Protein AF-0000000084597758 (afdb_homodimer)

pLDDT: mean 91.68, std 8.76, range [56.72, 98.69]

Radius of gyration: 19.69 Å; Cα contacts (8 Å, |Δi|>4): 615; chains: 2; bounding box: 58×59×36 Å

Solvent-accessible surface area (backbone atoms only — not comparable to full-atom values): 15323 Å² total; per-residue (Å²): 133,82,79,80,42,29,36,24,37,41,72,60,51,60,67,60,34,53,76,68,68,50,81,58,61,96,40,31,37,71,28,31,51,44,74,45,91,83,44,28,33,40,29,50,51,72,66,49,72,60,99,84,46,63,39,53,72,43,68,42,55,26,43,57,90,52,53,21,46,50,42,80,44,52,26,64,85,66,46,75,41,34,43,42,25,26,30,29,44,71,99,48,77,67,66,23,35,29,39,78,52,69,32,21,38,23,35,41,41,96,91,40,80,40,59,43,74,76,55,84,55,48,37,37,76,77,46,28,63,81,87,36,51,75,69,70,63,121,135,82,81,81,42,28,34,25,36,41,71,61,52,59,67,60,34,53,76,69,68,51,81,61,62,97,39,30,36,72,27,32,50,42,72,46,90,84,45,28,31,40,30,50,52,72,66,48,72,61,99,86,48,63,39,53,72,44,71,41,56,26,42,57,89,51,53,21,46,50,42,80,46,52,27,63,86,63,47,76,40,33,41,42,25,26,31,30,45,73,94,54,73,69,68,24,36,30,39,79,54,68,33,20,37,24,35,40,39,97,89,40,79,41,61,42,75,75,56,82,58,45,38,36,75,78,46,27,62,80,88,36,51,76,68,70,66,122

Secondary structure (DSSP, 8-state):
-----EEEEBSS-HHHHHHTT---BTTEEEEEEEEETTEEEEE--EEEE-SS-EEES-EEEB-GGG-EEEEEEE-TTSPEEETTEEEEETTS---EEEEEETTEEEEEETTEEEEGGG--S-EEEEEETTT-GGGS--/-----EEE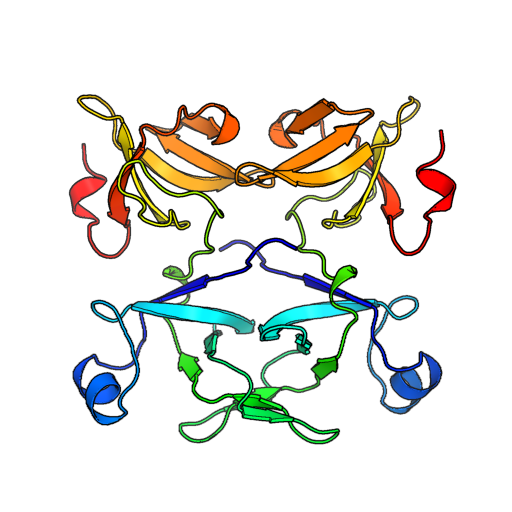EBSS-HHHHHHTT---BTTEEEEEEEEETTEEEEE--EEEE-SS-EEES-EEEB-GGG-EEEEEEE-TTSPEEETTEEEEETTSS--EEEEEETTEEEEEETTEEEEGGG--S-EEEEEETTT-GGGT--

InterPro domains:
  IPR019096 YopX protein [PF09643] (63-136)
  IPR023385 YopX-like, C-terminal [G3DSA:2.30.30.290] (72-138)

Nearest PDB structures (foldseek):
  2p84-assembly1_A-2  TM=6.516E-01  e=1.767E-06  Phietavirus pv37
  2ox7-assembly1_A  TM=6.111E-01  e=2.549E-05  Enterococcus faecalis V583
  2qyz-assembly1_A-2  TM=5.381E-01  e=1.144E-04  Clostridium tetani E88
  2p84-assembly1_A-2  TM=6.538E-01  e=2.370E-06  Phietavirus pv37
  2ox7-assembly1_A  TM=6.079E-01  e=2.565E-05  Enterococcus faecalis V583

Sequence (276 aa):
MREIKFRGKATMSDKEMEELNLVHSNGWVYGNLIKDGQLAFIVGPVADWDSDYLAHEWWLIVENETVGQATGLKDKNGTEIYEGDIVMYYKNNPRSVVVYNAGGFCLYTNGVYDPFYELDGRLKVVGNIHQHPELLNNMREIKFRGKATMSDKEMEELNLVHSNGWVYGNLIKDGQLAFIVGPVADWDSDYLAHEWWLIVENETVGQATGLKDKNGTEIYEGDIVMYYKNNPRSVVVYNAGGFCLYTNGVYDPFYELDGRLKVVGNIHQHPELLNN

Structure (mmCIF, N/CA/C/O backbone):
data_AF-0000000084597758-model_v1
#
loop_
_entity.id
_entity.type
_entity.pdbx_description
1 polymer 'Pathogenicity factor chaperone YopX'
#
loop_
_atom_site.group_PDB
_atom_site.id
_atom_site.type_symbol
_atom_site.label_atom_id
_atom_site.label_alt_id
_atom_site.label_comp_id
_atom_site.label_asym_id
_atom_site.label_entity_id
_atom_site.label_seq_id
_atom_site.pdbx_PDB_ins_code
_atom_site.Cartn_x
_atom_site.Cartn_y
_atom_site.Cartn_z
_atom_site.occupancy
_atom_site.B_iso_or_equiv
_atom_site.auth_seq_id
_atom_site.auth_comp_id
_atom_site.auth_asym_id
_atom_site.auth_atom_id
_atom_site.pdbx_PDB_model_num
ATOM 1 N N . MET A 1 1 ? -8.344 3.398 -10.93 1 71.88 1 MET A N 1
ATOM 2 C CA . MET A 1 1 ? -7.641 2.82 -9.789 1 71.88 1 MET A CA 1
ATOM 3 C C . MET A 1 1 ? -6.422 3.66 -9.422 1 71.88 1 MET A C 1
ATOM 5 O O . MET A 1 1 ? -5.785 4.25 -10.297 1 71.88 1 MET A O 1
ATOM 9 N N . ARG A 1 2 ? -6.207 3.809 -8.125 1 80.69 2 ARG A N 1
ATOM 10 C CA . ARG A 1 2 ? -5.098 4.648 -7.68 1 80.69 2 ARG A CA 1
ATOM 11 C C . ARG A 1 2 ? -3.762 3.939 -7.879 1 80.69 2 ARG A C 1
ATOM 13 O O . ARG A 1 2 ? -3.703 2.707 -7.891 1 80.69 2 ARG A O 1
ATOM 20 N N . GLU A 1 3 ? -2.781 4.719 -8.094 1 88.81 3 GLU A N 1
ATOM 21 C CA . GLU A 1 3 ? -1.434 4.168 -8.203 1 88.81 3 GLU A CA 1
ATOM 22 C C . GLU A 1 3 ? -0.884 3.781 -6.828 1 88.81 3 GLU A C 1
ATOM 24 O O . GLU A 1 3 ? -0.963 4.562 -5.879 1 88.81 3 GLU A O 1
ATOM 29 N N . ILE A 1 4 ? -0.446 2.566 -6.668 1 96.06 4 ILE A N 1
ATOM 30 C CA . ILE A 1 4 ? 0.178 2.059 -5.453 1 96.06 4 ILE A CA 1
ATOM 31 C C . ILE A 1 4 ? 1.676 1.867 -5.68 1 96.06 4 ILE A C 1
ATOM 33 O O . ILE A 1 4 ? 2.086 1.019 -6.477 1 96.06 4 ILE A O 1
ATOM 37 N N . LYS A 1 5 ? 2.449 2.678 -5.039 1 97.25 5 LYS A N 1
ATOM 38 C CA . LYS A 1 5 ? 3.893 2.725 -5.262 1 97.25 5 LYS A CA 1
ATOM 39 C C . LYS A 1 5 ? 4.648 2.857 -3.943 1 97.25 5 LYS A C 1
ATOM 41 O O . LYS A 1 5 ? 4.191 3.543 -3.025 1 97.25 5 LYS A O 1
ATOM 46 N N . PHE A 1 6 ? 5.797 2.191 -3.865 1 98.56 6 PHE A N 1
ATOM 47 C CA . PHE A 1 6 ? 6.637 2.227 -2.672 1 98.56 6 PHE A CA 1
ATOM 48 C C . PHE A 1 6 ? 8.062 2.615 -3.025 1 98.56 6 PHE A C 1
ATOM 50 O O . PHE A 1 6 ? 8.469 2.529 -4.188 1 98.56 6 PHE A O 1
ATOM 57 N N . ARG A 1 7 ? 8.727 3.002 -2.023 1 98.56 7 ARG A N 1
ATOM 58 C CA . ARG A 1 7 ? 10.164 3.219 -2.162 1 98.56 7 ARG A CA 1
ATOM 59 C C . ARG A 1 7 ? 10.922 2.609 -0.989 1 98.56 7 ARG A C 1
ATOM 61 O O . ARG A 1 7 ? 10.336 2.334 0.061 1 98.56 7 ARG A O 1
ATOM 68 N N . GLY A 1 8 ? 12.188 2.371 -1.156 1 98.38 8 GLY A N 1
ATOM 69 C CA . GLY A 1 8 ? 13.102 1.927 -0.118 1 98.38 8 GLY A CA 1
ATOM 70 C C . GLY A 1 8 ? 14.562 2.113 -0.491 1 98.38 8 GLY A C 1
ATOM 71 O O . GLY A 1 8 ? 14.898 2.227 -1.672 1 98.38 8 GLY A O 1
ATOM 72 N N . LYS A 1 9 ? 15.359 2.236 0.472 1 98.38 9 LYS A N 1
ATOM 73 C CA . LYS A 1 9 ? 16.797 2.32 0.243 1 98.38 9 LYS A CA 1
ATOM 74 C C . LYS A 1 9 ? 17.391 0.936 0.012 1 98.38 9 LYS A C 1
ATOM 76 O O . LYS A 1 9 ? 17.312 0.064 0.88 1 98.38 9 LYS A O 1
ATOM 81 N N . ALA A 1 10 ? 18.031 0.803 -1.063 1 98.12 10 ALA A N 1
ATOM 82 C CA . ALA A 1 10 ? 18.625 -0.485 -1.417 1 98.12 10 ALA A CA 1
ATOM 83 C C . ALA A 1 10 ? 19.781 -0.835 -0.479 1 98.12 10 ALA A C 1
ATOM 85 O O . ALA A 1 10 ? 20.547 0.038 -0.087 1 98.12 10 ALA A O 1
ATOM 86 N N . THR A 1 11 ? 19.906 -2.096 -0.173 1 96.88 11 THR A N 1
ATOM 87 C CA . THR A 1 11 ? 21.031 -2.549 0.631 1 96.88 11 THR A CA 1
ATOM 88 C C . THR A 1 11 ? 22.297 -2.689 -0.228 1 96.88 11 THR A C 1
ATOM 90 O O . THR A 1 11 ? 23.406 -2.615 0.282 1 96.88 11 THR A O 1
ATOM 93 N N . MET A 1 12 ? 22.047 -2.84 -1.483 1 94.81 12 MET A N 1
ATOM 94 C CA . MET A 1 12 ? 23.125 -2.904 -2.467 1 94.81 12 MET A CA 1
ATOM 95 C C . MET A 1 12 ? 23.719 -1.521 -2.717 1 94.81 12 MET A C 1
ATOM 97 O O . MET A 1 12 ? 23 -0.517 -2.664 1 94.81 12 MET A O 1
ATOM 101 N N . SER A 1 13 ? 25.031 -1.537 -3.02 1 95.56 13 SER A N 1
ATOM 102 C CA . SER A 1 13 ? 25.688 -0.255 -3.227 1 95.56 13 SER A CA 1
ATOM 103 C C . SER A 1 13 ? 25.25 0.392 -4.535 1 95.56 13 SER A C 1
ATOM 105 O O . SER A 1 13 ? 24.812 -0.298 -5.461 1 95.56 13 SER A O 1
ATOM 107 N N . ASP A 1 14 ? 25.422 1.702 -4.535 1 95.19 14 ASP A N 1
ATOM 108 C CA . ASP A 1 14 ? 25.094 2.436 -5.754 1 95.19 14 ASP A CA 1
ATOM 109 C C . ASP A 1 14 ? 25.906 1.918 -6.938 1 95.19 14 ASP A C 1
ATOM 111 O O . ASP A 1 14 ? 25.391 1.769 -8.047 1 95.19 14 ASP A O 1
ATOM 115 N N . LYS A 1 15 ? 27.172 1.67 -6.688 1 95.44 15 LYS A N 1
ATOM 116 C CA . LYS A 1 15 ? 28.062 1.194 -7.738 1 95.44 15 LYS A CA 1
ATOM 117 C C . LYS A 1 15 ? 27.578 -0.12 -8.328 1 95.44 15 LYS A C 1
ATOM 119 O O . LYS A 1 15 ? 27.547 -0.287 -9.555 1 95.44 15 LYS A O 1
ATOM 124 N N . GLU A 1 16 ? 27.219 -1.072 -7.5 1 94.44 16 GLU A N 1
ATOM 125 C CA . GLU A 1 16 ? 26.703 -2.359 -7.953 1 94.44 16 GLU A CA 1
ATOM 126 C C . GLU A 1 16 ? 25.422 -2.188 -8.758 1 94.44 16 GLU A C 1
ATOM 128 O O . GLU A 1 16 ? 25.219 -2.852 -9.781 1 94.44 16 GLU A O 1
ATOM 133 N N . MET A 1 17 ? 24.547 -1.285 -8.266 1 94.62 17 MET A N 1
ATOM 134 C CA . MET A 1 17 ? 23.297 -1.038 -8.953 1 94.62 17 MET A CA 1
ATOM 135 C C . MET A 1 17 ? 23.547 -0.442 -10.336 1 94.62 17 MET A C 1
ATOM 137 O O . MET A 1 17 ? 22.844 -0.781 -11.297 1 94.62 17 MET A O 1
ATOM 141 N N . GLU A 1 18 ? 24.5 0.457 -10.398 1 94.5 18 GLU A N 1
ATOM 142 C CA . GLU A 1 18 ? 24.844 1.053 -11.688 1 94.5 18 GLU A CA 1
ATOM 143 C C . GLU A 1 18 ? 25.406 0.004 -12.648 1 94.5 18 GLU A C 1
ATOM 145 O O . GLU A 1 18 ? 25.094 0.02 -13.836 1 94.5 18 GLU A O 1
ATOM 150 N N . GLU A 1 19 ? 26.203 -0.912 -12.172 1 94 19 GLU A N 1
ATOM 151 C CA . GLU A 1 19 ? 26.781 -1.983 -12.992 1 94 19 GLU A CA 1
ATOM 152 C C . GLU A 1 19 ? 25.688 -2.891 -13.547 1 94 19 GLU A C 1
ATOM 154 O O . GLU A 1 19 ? 25.812 -3.432 -14.641 1 94 19 GLU A O 1
ATOM 159 N N . LEU A 1 20 ? 24.625 -2.99 -12.789 1 91.5 20 LEU A N 1
ATOM 160 C CA . LEU A 1 20 ? 23.5 -3.834 -13.203 1 91.5 20 LEU A CA 1
ATOM 161 C C . LEU A 1 20 ? 22.469 -3.027 -13.977 1 91.5 20 LEU A C 1
ATOM 163 O O . LEU A 1 20 ? 21.422 -3.553 -14.352 1 91.5 20 LEU A O 1
ATOM 167 N N . ASN A 1 21 ? 22.719 -1.747 -14.133 1 94.12 21 ASN A N 1
ATOM 168 C CA . ASN A 1 21 ? 21.859 -0.829 -14.875 1 94.12 21 ASN A CA 1
ATOM 169 C C . ASN A 1 21 ? 20.5 -0.673 -14.211 1 94.12 21 ASN A C 1
ATOM 171 O O . ASN A 1 21 ? 19.469 -0.601 -14.898 1 94.12 21 ASN A O 1
ATOM 175 N N . LEU A 1 22 ? 20.5 -0.724 -12.922 1 93.88 22 LEU A N 1
ATOM 176 C CA . LEU A 1 22 ? 19.266 -0.508 -12.164 1 93.88 22 LEU A CA 1
ATOM 177 C C . LEU A 1 22 ? 19.047 0.977 -11.891 1 93.88 22 LEU A C 1
ATOM 179 O O . LEU A 1 22 ? 19.969 1.683 -11.492 1 93.88 22 LEU A O 1
ATOM 183 N N . VAL A 1 23 ? 17.844 1.419 -12.164 1 95.31 23 VAL A N 1
ATOM 184 C CA . VAL A 1 23 ? 17.5 2.822 -11.953 1 95.31 23 VAL A CA 1
ATOM 185 C C . VAL A 1 23 ? 17.312 3.094 -10.461 1 95.31 23 VAL A C 1
ATOM 187 O O . VAL A 1 23 ? 16.562 2.393 -9.781 1 95.31 23 VAL A O 1
ATOM 190 N N . HIS A 1 24 ? 17.969 4.094 -9.945 1 96.75 24 HIS A N 1
ATOM 191 C CA . HIS A 1 24 ? 17.859 4.496 -8.547 1 96.75 24 HIS A CA 1
ATOM 192 C C . HIS A 1 24 ? 18.109 5.988 -8.383 1 96.75 24 HIS A C 1
ATOM 194 O O . HIS A 1 24 ? 18.656 6.633 -9.281 1 96.75 24 HIS A O 1
ATOM 200 N N . SER A 1 25 ? 17.625 6.598 -7.344 1 94.75 25 SER A N 1
ATOM 201 C CA . SER A 1 25 ? 17.938 7.965 -6.934 1 94.75 25 SER A CA 1
ATOM 202 C C . SER A 1 25 ? 18.688 7.984 -5.609 1 94.75 25 SER A C 1
ATOM 204 O O . SER A 1 25 ? 18.078 7.898 -4.543 1 94.75 25 SER A O 1
ATOM 206 N N . ASN A 1 26 ? 20.016 8.133 -5.719 1 93.38 26 ASN A N 1
ATOM 207 C CA . ASN A 1 26 ? 20.859 8.117 -4.531 1 93.38 26 ASN A CA 1
ATOM 208 C C . ASN A 1 26 ? 20.578 6.902 -3.656 1 93.38 26 ASN A C 1
ATOM 210 O O . ASN A 1 26 ? 20.375 7.031 -2.447 1 93.38 26 ASN A O 1
ATOM 214 N N . GLY A 1 27 ? 20.406 5.711 -4.277 1 96.75 27 GLY A N 1
ATOM 215 C CA . GLY A 1 27 ? 20.25 4.441 -3.582 1 96.75 27 GLY A CA 1
ATOM 216 C C . GLY A 1 27 ? 18.812 4.07 -3.318 1 96.75 27 GLY A C 1
ATOM 217 O O . GLY A 1 27 ? 18.516 2.973 -2.832 1 96.75 27 GLY A O 1
ATOM 218 N N . TRP A 1 28 ? 17.922 4.98 -3.645 1 97.94 28 TRP A N 1
ATOM 219 C CA . TRP A 1 28 ? 16.516 4.715 -3.436 1 97.94 28 TRP A CA 1
ATOM 220 C C . TRP A 1 28 ? 15.875 4.109 -4.684 1 97.94 28 TRP A C 1
ATOM 222 O O . TRP A 1 28 ? 16.141 4.555 -5.805 1 97.94 28 TRP A O 1
ATOM 232 N N . VAL A 1 29 ? 15.133 3.115 -4.473 1 98.25 29 VAL A N 1
ATOM 233 C CA . VAL A 1 29 ? 14.445 2.449 -5.57 1 98.25 29 VAL A CA 1
ATOM 234 C C . VAL A 1 29 ? 12.938 2.508 -5.348 1 98.25 29 VAL A C 1
ATOM 236 O O . VAL A 1 29 ? 12.477 2.662 -4.211 1 98.25 29 VAL A O 1
ATOM 239 N N . TYR A 1 30 ? 12.172 2.432 -6.477 1 98.19 30 TYR A N 1
ATOM 240 C CA . TYR A 1 30 ? 10.727 2.631 -6.473 1 98.19 30 TYR A CA 1
ATOM 241 C C . TYR A 1 30 ? 10.023 1.517 -7.234 1 98.19 30 TYR A C 1
ATOM 243 O O . TYR A 1 30 ? 10.492 1.079 -8.289 1 98.19 30 TYR A O 1
ATOM 251 N N . GLY A 1 31 ? 8.914 1 -6.68 1 98.19 31 GLY A N 1
ATOM 252 C CA . GLY A 1 31 ? 8.148 -0.056 -7.328 1 98.19 31 GLY A CA 1
ATOM 253 C C . GLY A 1 31 ? 7.148 -0.722 -6.402 1 98.19 31 GLY A C 1
ATOM 254 O O . GLY A 1 31 ? 6.547 -0.062 -5.551 1 98.19 31 GLY A O 1
ATOM 255 N N . ASN A 1 32 ? 6.855 -2.006 -6.68 1 98.69 32 ASN A N 1
ATOM 256 C CA . ASN A 1 32 ? 6.012 -2.811 -5.809 1 98.69 32 ASN A CA 1
ATOM 257 C C . ASN A 1 32 ? 6.77 -3.287 -4.574 1 98.69 32 ASN A C 1
ATOM 259 O O . ASN A 1 32 ? 7.984 -3.502 -4.629 1 98.69 32 ASN A O 1
ATOM 263 N N . LEU A 1 33 ? 6.051 -3.439 -3.52 1 98.62 33 LEU A N 1
ATOM 264 C CA . LEU A 1 33 ? 6.664 -3.869 -2.268 1 98.62 33 LEU A CA 1
ATOM 265 C C . LEU A 1 33 ? 6.324 -5.324 -1.964 1 98.62 33 LEU A C 1
ATOM 267 O O . LEU A 1 33 ? 5.164 -5.73 -2.076 1 98.62 33 LEU A O 1
ATOM 271 N N . ILE A 1 34 ? 7.328 -6.047 -1.646 1 98.5 34 ILE A N 1
ATOM 272 C CA . ILE A 1 34 ? 7.168 -7.367 -1.041 1 98.5 34 ILE A CA 1
ATOM 273 C C . ILE A 1 34 ? 7.77 -7.367 0.362 1 98.5 34 ILE A C 1
ATOM 275 O O . ILE A 1 34 ? 8.977 -7.172 0.526 1 98.5 34 ILE A O 1
ATOM 279 N N . LYS A 1 35 ? 6.922 -7.59 1.306 1 97.44 35 LYS A N 1
ATOM 280 C CA . LYS A 1 35 ? 7.379 -7.703 2.688 1 97.44 35 LYS A CA 1
ATOM 281 C C . LYS A 1 35 ? 7.172 -9.117 3.221 1 97.44 35 LYS A C 1
ATOM 283 O O . LYS A 1 35 ? 6.113 -9.719 3.014 1 97.44 35 LYS A O 1
ATOM 288 N N . ASP A 1 36 ? 8.141 -9.602 3.914 1 95.06 36 ASP A N 1
ATOM 289 C CA . ASP A 1 36 ? 8.109 -10.906 4.566 1 95.06 36 ASP A CA 1
ATOM 290 C C . ASP A 1 36 ? 8.945 -10.914 5.84 1 95.06 36 ASP A C 1
ATOM 292 O O . ASP A 1 36 ? 10.148 -11.18 5.793 1 95.06 36 ASP A O 1
ATOM 296 N N . GLY A 1 37 ? 8.219 -10.789 6.961 1 90.88 37 GLY A N 1
ATOM 297 C CA . GLY A 1 37 ? 8.961 -10.625 8.195 1 90.88 37 GLY A CA 1
ATOM 298 C C . GLY A 1 37 ? 9.875 -9.414 8.188 1 90.88 37 GLY A C 1
ATOM 299 O O . GLY A 1 37 ? 9.414 -8.281 7.988 1 90.88 37 GLY A O 1
ATOM 300 N N . GLN A 1 38 ? 11.188 -9.703 8.32 1 91.25 38 GLN A N 1
ATOM 301 C CA . GLN A 1 38 ? 12.148 -8.609 8.375 1 91.25 38 GLN A CA 1
ATOM 302 C C . GLN A 1 38 ? 12.688 -8.281 6.988 1 91.25 38 GLN A C 1
ATOM 304 O O . GLN A 1 38 ? 13.438 -7.312 6.82 1 91.25 38 GLN A O 1
ATOM 309 N N . LEU A 1 39 ? 12.281 -9.055 6.039 1 94.75 39 LEU A N 1
ATOM 310 C CA . LEU A 1 39 ? 12.742 -8.836 4.672 1 94.75 39 LEU A CA 1
ATOM 311 C C . LEU A 1 39 ? 11.797 -7.914 3.918 1 94.75 39 LEU A C 1
ATOM 313 O O . LEU A 1 39 ? 10.57 -8.016 4.066 1 94.75 39 LEU A O 1
ATOM 317 N N . ALA A 1 40 ? 12.383 -7.02 3.221 1 97.69 40 ALA A N 1
ATOM 318 C CA . ALA A 1 40 ? 11.625 -6.141 2.328 1 97.69 40 ALA A CA 1
ATOM 319 C C . ALA A 1 40 ? 12.297 -6.043 0.962 1 97.69 40 ALA A C 1
ATOM 321 O O . ALA A 1 40 ? 13.523 -5.898 0.872 1 97.69 40 ALA A O 1
ATOM 322 N N . PHE A 1 41 ? 11.477 -6.145 -0.074 1 98.31 41 PHE A N 1
ATOM 323 C CA . PHE A 1 41 ? 11.945 -6.016 -1.449 1 98.31 41 PHE A CA 1
ATOM 324 C C . PHE A 1 41 ? 11.148 -4.953 -2.193 1 98.31 41 PHE A C 1
ATOM 326 O O . PHE A 1 41 ? 9.945 -4.809 -1.981 1 98.31 41 PHE A O 1
ATOM 333 N N . ILE A 1 42 ? 11.82 -4.246 -2.969 1 98.5 42 ILE A N 1
ATOM 334 C CA . ILE A 1 42 ? 11.156 -3.518 -4.043 1 98.5 42 ILE A CA 1
ATOM 335 C C . ILE A 1 42 ? 11.375 -4.238 -5.367 1 98.5 42 ILE A C 1
ATOM 337 O O . ILE A 1 42 ? 12.492 -4.633 -5.691 1 98.5 42 ILE A O 1
ATOM 341 N N . VAL A 1 43 ? 10.273 -4.402 -6.07 1 98.12 43 VAL A N 1
ATOM 342 C CA . VAL A 1 43 ? 10.367 -5.168 -7.309 1 98.12 43 VAL A CA 1
ATOM 343 C C . VAL A 1 43 ? 9.844 -4.34 -8.477 1 98.12 43 VAL A C 1
ATOM 345 O O . VAL A 1 43 ? 8.977 -3.48 -8.297 1 98.12 43 VAL A O 1
ATOM 348 N N . GLY A 1 44 ? 10.398 -4.629 -9.664 1 96.56 44 GLY A N 1
ATOM 349 C CA . GLY A 1 44 ? 9.992 -3.959 -10.891 1 96.56 44 GLY A CA 1
ATOM 350 C C . GLY A 1 44 ? 8.867 -4.68 -11.617 1 96.56 44 GLY A C 1
ATOM 351 O O . GLY A 1 44 ? 8.141 -5.469 -11.016 1 96.56 44 GLY A O 1
ATOM 352 N N . PRO A 1 45 ? 8.688 -4.332 -12.852 1 96 45 PRO A N 1
ATOM 353 C CA . PRO A 1 45 ? 7.633 -4.945 -13.664 1 96 45 PRO A CA 1
ATOM 354 C C . PRO A 1 45 ? 7.742 -6.465 -13.727 1 96 45 PRO A C 1
ATOM 356 O O . PRO A 1 45 ? 8.836 -7.016 -13.547 1 96 45 PRO A O 1
ATOM 359 N N . VAL A 1 46 ? 6.633 -7.078 -13.938 1 96.69 46 VAL A N 1
ATOM 360 C CA . VAL A 1 46 ? 6.617 -8.516 -14.164 1 96.69 46 VAL A CA 1
ATOM 361 C C . VAL A 1 46 ? 7.23 -8.836 -15.531 1 96.69 46 VAL A C 1
ATOM 363 O O . VAL A 1 46 ? 6.797 -8.305 -16.547 1 96.69 46 VAL A O 1
ATOM 366 N N . ALA A 1 47 ? 8.266 -9.641 -15.586 1 95.81 47 ALA A N 1
ATOM 367 C CA . ALA A 1 47 ? 8.938 -10.031 -16.828 1 95.81 47 ALA A CA 1
ATOM 368 C C . ALA A 1 47 ? 8.203 -11.18 -17.5 1 95.81 47 ALA A C 1
ATOM 370 O O . ALA A 1 47 ? 8.078 -11.203 -18.734 1 95.81 47 ALA A O 1
ATOM 371 N N . ASP A 1 48 ? 7.816 -12.156 -16.703 1 94.75 48 ASP A N 1
ATOM 372 C CA . ASP A 1 48 ? 7.137 -13.359 -17.172 1 94.75 48 ASP A CA 1
ATOM 373 C C . ASP A 1 48 ? 6.434 -14.07 -16.016 1 94.75 48 ASP A C 1
ATOM 375 O O . ASP A 1 48 ? 6.832 -13.93 -14.859 1 94.75 48 ASP A O 1
ATOM 379 N N . TRP A 1 49 ? 5.328 -14.703 -16.438 1 92.88 49 TRP A N 1
ATOM 380 C CA . TRP A 1 49 ? 4.66 -15.5 -15.43 1 92.88 49 TRP A CA 1
ATOM 381 C C . TRP A 1 49 ? 3.873 -16.641 -16.062 1 92.88 49 TRP A C 1
ATOM 383 O O . TRP A 1 49 ? 3.498 -16.578 -17.234 1 92.88 49 TRP A O 1
ATOM 393 N N . ASP A 1 50 ? 3.75 -17.719 -15.352 1 91.94 50 ASP A N 1
ATOM 394 C CA . ASP A 1 50 ? 2.84 -18.812 -15.664 1 91.94 50 ASP A CA 1
ATOM 395 C C . ASP A 1 50 ? 2.385 -19.531 -14.391 1 91.94 50 ASP A C 1
ATOM 397 O O . ASP A 1 50 ? 2.414 -18.938 -13.305 1 91.94 50 ASP A O 1
ATOM 401 N N . SER A 1 51 ? 1.897 -20.734 -14.539 1 86.31 51 SER A N 1
ATOM 402 C CA . SER A 1 51 ? 1.368 -21.438 -13.375 1 86.31 51 SER A CA 1
ATOM 403 C C . SER A 1 51 ? 2.479 -21.797 -12.391 1 86.31 51 SER A C 1
ATOM 405 O O . SER A 1 51 ? 2.215 -22.031 -11.211 1 86.31 51 SER A O 1
ATOM 407 N N . ASP A 1 52 ? 3.744 -21.703 -12.883 1 86.94 52 ASP A N 1
ATOM 408 C CA . ASP A 1 52 ? 4.824 -22.25 -12.07 1 86.94 52 ASP A CA 1
ATOM 409 C C . ASP A 1 52 ? 5.707 -21.141 -11.508 1 86.94 52 ASP A C 1
ATOM 411 O O . ASP A 1 52 ? 6.398 -21.344 -10.5 1 86.94 52 ASP A O 1
ATOM 415 N N . TYR A 1 53 ? 5.641 -20.047 -12.219 1 90.56 53 TYR A N 1
ATOM 416 C CA . TYR A 1 53 ? 6.574 -19.047 -11.719 1 90.56 53 TYR A CA 1
ATOM 417 C C . TYR A 1 53 ? 6.066 -17.641 -12.008 1 90.56 53 TYR A C 1
ATOM 419 O O . TYR A 1 53 ? 5.215 -17.438 -12.875 1 90.56 53 TYR A O 1
ATOM 427 N N . LEU A 1 54 ? 6.547 -16.672 -11.273 1 95.56 54 LEU A N 1
ATOM 428 C CA . LEU A 1 54 ? 6.41 -15.227 -11.414 1 95.56 54 LEU A CA 1
ATOM 429 C C . LEU A 1 54 ? 7.773 -14.547 -11.359 1 95.56 54 LEU A C 1
ATOM 431 O O . LEU A 1 54 ? 8.461 -14.609 -10.336 1 95.56 54 LEU A O 1
ATOM 435 N N . ALA A 1 55 ? 8.141 -13.977 -12.508 1 95.69 55 ALA A N 1
ATOM 436 C CA . ALA A 1 55 ? 9.469 -13.375 -12.602 1 95.69 55 ALA A CA 1
ATOM 437 C C . ALA A 1 55 ? 9.367 -11.867 -12.797 1 95.69 55 ALA A C 1
ATOM 439 O O . ALA A 1 55 ? 8.508 -11.383 -13.539 1 95.69 55 ALA A O 1
ATOM 440 N N . HIS A 1 56 ? 10.266 -11.18 -12.172 1 96.38 56 HIS A N 1
ATOM 441 C CA . HIS A 1 56 ? 10.352 -9.727 -12.281 1 96.38 56 HIS A CA 1
ATOM 442 C C . HIS A 1 56 ? 11.562 -9.312 -13.117 1 96.38 56 HIS A C 1
ATOM 444 O O . HIS A 1 56 ? 12.578 -10.008 -13.141 1 96.38 56 HIS A O 1
ATOM 450 N N . GLU A 1 57 ? 11.406 -8.18 -13.766 1 95.31 57 GLU A N 1
ATOM 451 C CA . GLU A 1 57 ? 12.547 -7.633 -14.508 1 95.31 57 GLU A CA 1
ATOM 452 C C . GLU A 1 57 ? 13.719 -7.344 -13.578 1 95.31 57 GLU A C 1
ATOM 454 O O . GLU A 1 57 ? 14.875 -7.516 -13.953 1 95.31 57 GLU A O 1
ATOM 459 N N . TRP A 1 58 ? 13.461 -6.98 -12.398 1 95.75 58 TRP A N 1
ATOM 460 C CA . TRP A 1 58 ? 14.469 -6.719 -11.375 1 95.75 58 TRP A CA 1
ATOM 461 C C . TRP A 1 58 ? 13.844 -6.727 -9.984 1 95.75 58 TRP A C 1
ATOM 463 O O . TRP A 1 58 ? 12.625 -6.609 -9.844 1 95.75 58 TRP A O 1
ATOM 473 N N . TRP A 1 59 ? 14.57 -6.926 -9 1 96.75 59 TRP A N 1
ATOM 474 C CA . TRP A 1 59 ? 14.203 -6.801 -7.594 1 96.75 59 TRP A CA 1
ATOM 475 C C . TRP A 1 59 ? 15.43 -6.453 -6.75 1 96.75 59 TRP A C 1
ATOM 477 O O . TRP A 1 59 ? 16.562 -6.75 -7.133 1 96.75 59 TRP A O 1
ATOM 487 N N . LEU A 1 60 ? 15.156 -5.809 -5.66 1 97.06 60 LEU A N 1
ATOM 488 C CA . LEU A 1 60 ? 16.203 -5.438 -4.727 1 97.06 60 LEU A CA 1
ATOM 489 C C . LEU A 1 60 ? 15.742 -5.586 -3.283 1 97.06 60 LEU A C 1
ATOM 491 O O . LEU A 1 60 ? 14.602 -5.246 -2.961 1 97.06 60 LEU A O 1
ATOM 495 N N . ILE A 1 61 ? 16.625 -6.07 -2.484 1 97.38 61 ILE A N 1
ATOM 496 C CA . ILE A 1 61 ? 16.391 -5.984 -1.046 1 97.38 61 ILE A CA 1
ATOM 497 C C . ILE A 1 61 ? 16.594 -4.547 -0.574 1 97.38 61 ILE A C 1
ATOM 499 O O . ILE A 1 61 ? 17.531 -3.869 -1.011 1 97.38 61 ILE A O 1
ATOM 503 N N . VAL A 1 62 ? 15.711 -4.113 0.29 1 98 62 VAL A N 1
ATOM 504 C CA . VAL A 1 62 ? 15.812 -2.76 0.824 1 98 62 VAL A CA 1
ATOM 505 C C . VAL A 1 62 ? 15.82 -2.807 2.352 1 98 62 VAL A C 1
ATOM 507 O O . VAL A 1 62 ? 15.43 -3.811 2.951 1 98 62 VAL A O 1
ATOM 510 N N . GLU A 1 63 ? 16.328 -1.711 2.93 1 97.44 63 GLU A N 1
ATOM 511 C CA . GLU A 1 63 ? 16.25 -1.583 4.383 1 97.44 63 GLU A CA 1
ATOM 512 C C . GLU A 1 63 ? 14.812 -1.39 4.852 1 97.44 63 GLU A C 1
ATOM 514 O O . GLU A 1 63 ? 14.164 -0.414 4.477 1 97.44 63 GLU A O 1
ATOM 519 N N . ASN A 1 64 ? 14.461 -2.279 5.66 1 96.62 64 ASN A N 1
ATOM 520 C CA . ASN A 1 64 ? 13.07 -2.357 6.082 1 96.62 64 ASN A CA 1
ATOM 521 C C . ASN A 1 64 ? 12.57 -1.02 6.625 1 96.62 64 ASN A C 1
ATOM 523 O O . ASN A 1 64 ? 11.469 -0.581 6.297 1 96.62 64 ASN A O 1
ATOM 527 N N . GLU A 1 65 ? 13.352 -0.34 7.406 1 96 65 GLU A N 1
ATOM 528 C CA . GLU A 1 65 ? 12.938 0.875 8.102 1 96 65 GLU A CA 1
ATOM 529 C C . GLU A 1 65 ? 12.797 2.045 7.129 1 96 65 GLU A C 1
ATOM 531 O O . GLU A 1 65 ? 12.219 3.078 7.473 1 96 65 GLU A O 1
ATOM 536 N N . THR A 1 66 ? 13.297 1.895 5.898 1 97.75 66 THR A N 1
ATOM 537 C CA . THR A 1 66 ? 13.289 3 4.949 1 97.75 66 THR A CA 1
ATOM 538 C C . THR A 1 66 ? 12.086 2.91 4.02 1 97.75 66 THR A C 1
ATOM 540 O O . THR A 1 66 ? 11.836 3.818 3.225 1 97.75 66 THR A O 1
ATOM 543 N N . VAL A 1 67 ? 11.406 1.851 4.117 1 98.06 67 VAL A N 1
ATOM 544 C CA . VAL A 1 67 ? 10.266 1.64 3.232 1 98.06 67 VAL A CA 1
ATOM 545 C C . VAL A 1 67 ? 9.211 2.721 3.477 1 98.06 67 VAL A C 1
ATOM 547 O O . VAL A 1 67 ? 8.875 3.018 4.625 1 98.06 67 VAL A O 1
ATOM 550 N N . GLY A 1 68 ? 8.727 3.305 2.402 1 98.19 68 GLY A N 1
ATOM 551 C CA . GLY A 1 68 ? 7.648 4.277 2.441 1 98.19 68 GLY A CA 1
ATOM 552 C C . GLY A 1 68 ? 6.703 4.16 1.261 1 98.19 68 GLY A C 1
ATOM 553 O O . GLY A 1 68 ? 7.137 3.955 0.126 1 98.19 68 GLY A O 1
ATOM 554 N N . GLN A 1 69 ? 5.441 4.305 1.53 1 97.94 69 GLN A N 1
ATOM 555 C CA . GLN A 1 69 ? 4.418 4.277 0.489 1 97.94 69 GLN A CA 1
ATOM 556 C C . GLN A 1 69 ? 4.152 5.676 -0.06 1 97.94 69 GLN A C 1
ATOM 558 O O . GLN A 1 69 ? 4.164 6.652 0.688 1 97.94 69 GLN A O 1
ATOM 563 N N . ALA A 1 70 ? 3.92 5.734 -1.354 1 96.94 70 ALA A N 1
ATOM 564 C CA . ALA A 1 70 ? 3.477 6.996 -1.94 1 96.94 70 ALA A CA 1
ATOM 565 C C . ALA A 1 70 ? 2.098 7.387 -1.416 1 96.94 70 ALA A C 1
ATOM 567 O O . ALA A 1 70 ? 1.211 6.543 -1.287 1 96.94 70 ALA A O 1
ATOM 568 N N . THR A 1 71 ? 1.902 8.656 -1.162 1 95.06 71 THR A N 1
ATOM 569 C CA . THR A 1 71 ? 0.634 9.148 -0.635 1 95.06 71 THR A CA 1
ATOM 570 C C . THR A 1 71 ? -0.382 9.336 -1.758 1 95.06 71 THR A C 1
ATOM 572 O O . THR A 1 71 ? -1.582 9.453 -1.502 1 95.06 71 THR A O 1
ATOM 575 N N . GLY A 1 72 ? 0.162 9.438 -2.982 1 93 72 GLY A N 1
ATOM 576 C CA . GLY A 1 72 ? -0.68 9.789 -4.113 1 93 72 GLY A CA 1
ATOM 577 C C . GLY A 1 72 ? -0.767 11.289 -4.355 1 93 72 GLY A C 1
ATOM 578 O O . GLY A 1 72 ? -1.393 11.727 -5.32 1 93 72 GLY A O 1
ATOM 579 N N . LEU A 1 73 ? -0.132 12.047 -3.527 1 92.06 73 LEU A N 1
ATOM 580 C CA . LEU A 1 73 ? -0.139 13.5 -3.643 1 92.06 73 LEU A CA 1
ATOM 581 C C . LEU A 1 73 ? 1.235 14.023 -4.047 1 92.06 73 LEU A C 1
ATOM 583 O O . LEU A 1 73 ? 2.246 13.352 -3.834 1 92.06 73 LEU A O 1
ATOM 587 N N . LYS A 1 74 ? 1.189 15.172 -4.625 1 92.88 74 LYS A N 1
ATOM 588 C CA . LYS A 1 74 ? 2.422 15.852 -5.02 1 92.88 74 LYS A CA 1
ATOM 589 C C . LYS A 1 74 ? 2.564 17.188 -4.305 1 92.88 74 LYS A C 1
ATOM 591 O O . LYS A 1 74 ? 1.564 17.812 -3.941 1 92.88 74 LYS A O 1
ATOM 596 N N . ASP A 1 75 ? 3.783 17.531 -4.113 1 91.88 75 ASP A N 1
ATOM 597 C CA . ASP A 1 75 ? 4.008 18.844 -3.52 1 91.88 75 ASP A CA 1
ATOM 598 C C . ASP A 1 75 ? 3.861 19.953 -4.562 1 91.88 75 ASP A C 1
ATOM 600 O O . ASP A 1 75 ? 3.463 19.688 -5.699 1 91.88 75 ASP A O 1
ATOM 604 N N . LYS A 1 76 ? 4.086 21.172 -4.203 1 89.88 76 LYS A N 1
ATOM 605 C CA . LYS A 1 76 ? 3.879 22.312 -5.078 1 89.88 76 LYS A CA 1
ATOM 606 C C . LYS A 1 76 ? 4.762 22.234 -6.32 1 89.88 76 LYS A C 1
ATOM 608 O O . LYS A 1 76 ? 4.449 22.828 -7.352 1 89.88 76 LYS A O 1
ATOM 613 N N . ASN A 1 77 ? 5.875 21.578 -6.262 1 92.69 77 ASN A N 1
ATOM 614 C CA . ASN A 1 77 ? 6.816 21.469 -7.371 1 92.69 77 ASN A CA 1
ATOM 615 C C . ASN A 1 77 ? 6.57 20.203 -8.195 1 92.69 77 ASN A C 1
ATOM 617 O O . ASN A 1 77 ? 7.32 19.906 -9.125 1 92.69 77 ASN A O 1
ATOM 621 N N . GLY A 1 78 ? 5.625 19.406 -7.793 1 93.25 78 GLY A N 1
ATOM 622 C CA . GLY A 1 78 ? 5.297 18.203 -8.547 1 93.25 78 GLY A CA 1
ATOM 623 C C . GLY A 1 78 ? 5.988 16.953 -8.023 1 93.25 78 GLY A C 1
ATOM 624 O O . GLY A 1 78 ? 5.906 15.891 -8.633 1 93.25 78 GLY A O 1
ATOM 625 N N . THR A 1 79 ? 6.637 17.094 -6.918 1 94.38 79 THR A N 1
ATOM 626 C CA . THR A 1 79 ? 7.312 15.961 -6.305 1 94.38 79 THR A CA 1
ATOM 627 C C . THR A 1 79 ? 6.32 15.07 -5.566 1 94.38 79 THR A C 1
ATOM 629 O O . THR A 1 79 ? 5.516 15.555 -4.766 1 94.38 79 THR A O 1
ATOM 632 N N . GLU A 1 80 ? 6.391 13.781 -5.887 1 95.25 80 GLU A N 1
ATOM 633 C CA . GLU A 1 80 ? 5.543 12.844 -5.152 1 95.25 80 GLU A CA 1
ATOM 634 C C . GLU A 1 80 ? 5.898 12.828 -3.668 1 95.25 80 GLU A C 1
ATOM 636 O O . GLU A 1 80 ? 7.078 12.828 -3.307 1 95.25 80 GLU A O 1
ATOM 641 N N . ILE A 1 81 ? 4.895 12.82 -2.852 1 95.56 81 ILE A N 1
ATOM 642 C CA . ILE A 1 81 ? 5.113 12.797 -1.41 1 95.56 81 ILE A CA 1
ATOM 643 C C . ILE A 1 81 ? 5.027 11.359 -0.901 1 95.56 81 ILE A C 1
ATOM 645 O O . ILE A 1 81 ? 4.051 10.656 -1.165 1 95.56 81 ILE A O 1
ATOM 649 N N . TYR A 1 82 ? 6.055 10.914 -0.218 1 97.25 82 TYR A N 1
ATOM 650 C CA . TYR A 1 82 ? 6.117 9.57 0.353 1 97.25 82 TYR A CA 1
ATOM 651 C C . TYR A 1 82 ? 6.09 9.625 1.876 1 97.25 82 TYR A C 1
ATOM 653 O O . TYR A 1 82 ? 6.457 10.641 2.473 1 97.25 82 TYR A O 1
ATOM 661 N N . GLU A 1 83 ? 5.629 8.492 2.445 1 97.5 83 GLU A N 1
ATOM 662 C CA . GLU A 1 83 ? 5.836 8.258 3.871 1 97.5 83 GLU A CA 1
ATOM 663 C C . GLU A 1 83 ? 7.301 8.461 4.254 1 97.5 83 GLU A C 1
ATOM 665 O O . GLU A 1 83 ? 8.195 7.961 3.576 1 97.5 83 GLU A O 1
ATOM 670 N N . GLY A 1 84 ? 7.523 9.336 5.312 1 97.31 84 GLY A N 1
ATOM 671 C CA . GLY A 1 84 ? 8.875 9.602 5.773 1 97.31 84 GLY A CA 1
ATOM 672 C C . GLY A 1 84 ? 9.461 10.875 5.199 1 97.31 84 GLY A C 1
ATOM 673 O O . GLY A 1 84 ? 10.539 11.312 5.609 1 97.31 84 GLY A O 1
ATOM 674 N N . ASP A 1 85 ? 8.781 11.477 4.258 1 96.81 85 ASP A N 1
ATOM 675 C CA . ASP A 1 85 ? 9.25 12.758 3.734 1 96.81 85 ASP A CA 1
ATOM 676 C C . ASP A 1 85 ? 9.156 13.852 4.793 1 96.81 85 ASP A C 1
ATOM 678 O O . ASP A 1 85 ? 8.289 13.797 5.672 1 96.81 85 ASP A O 1
ATOM 682 N N . ILE A 1 86 ? 9.992 14.773 4.723 1 96.12 86 ILE A N 1
ATOM 683 C CA . ILE A 1 86 ? 9.93 16.031 5.465 1 96.12 86 ILE A CA 1
ATOM 684 C C . ILE A 1 86 ? 9.422 17.141 4.555 1 96.12 86 ILE A C 1
ATOM 686 O O . ILE A 1 86 ? 9.969 17.375 3.477 1 96.12 86 ILE A O 1
ATOM 690 N N . VAL A 1 87 ? 8.367 17.75 5.023 1 93.81 87 VAL A N 1
ATOM 691 C CA . VAL A 1 87 ? 7.742 18.766 4.184 1 93.81 87 VAL A CA 1
ATOM 692 C C . VAL A 1 87 ? 7.633 20.078 4.957 1 93.81 87 VAL A C 1
ATOM 694 O O . VAL A 1 87 ? 7.723 20.094 6.188 1 93.81 87 VAL A O 1
ATOM 697 N N . MET A 1 88 ? 7.504 21.094 4.281 1 91.81 88 MET A N 1
ATOM 698 C CA . MET A 1 88 ? 7.25 22.422 4.852 1 91.81 88 MET A CA 1
ATOM 699 C C . MET A 1 88 ? 6.281 23.219 3.984 1 91.81 88 MET A C 1
ATOM 701 O O . MET A 1 88 ? 6.109 22.906 2.803 1 91.81 88 MET A O 1
ATOM 705 N N . TYR A 1 89 ? 5.582 24.109 4.664 1 84.12 89 TYR A N 1
ATOM 706 C CA . TYR A 1 89 ? 4.723 25.016 3.906 1 84.12 89 TYR A CA 1
ATOM 707 C C . TYR A 1 89 ? 5.535 26.141 3.264 1 84.12 89 TYR A C 1
ATOM 709 O O . TYR A 1 89 ? 6.598 26.516 3.771 1 84.12 89 TYR A O 1
ATOM 717 N N . TYR A 1 90 ? 5.02 26.531 2.123 1 69.44 90 TYR A N 1
ATOM 718 C CA . TYR A 1 90 ? 5.719 27.609 1.431 1 69.44 90 TYR A CA 1
ATOM 719 C C . TYR A 1 90 ? 5.891 28.828 2.34 1 69.44 90 TYR A C 1
ATOM 721 O O . TYR A 1 90 ? 4.922 29.312 2.926 1 69.44 90 TYR A O 1
ATOM 729 N N . LYS A 1 91 ? 7.023 29.438 2.402 1 62.59 91 LYS A N 1
ATOM 730 C CA . LYS A 1 91 ? 7.457 30.672 3.033 1 62.59 91 LYS A CA 1
ATOM 731 C C . LYS A 1 91 ? 7.367 30.578 4.555 1 62.59 91 LYS A C 1
ATOM 733 O O . LYS A 1 91 ? 7.605 31.562 5.258 1 62.59 91 LYS A O 1
ATOM 738 N N . ASN A 1 92 ? 6.664 29.516 4.984 1 63.91 92 ASN A N 1
ATOM 739 C CA . ASN A 1 92 ? 6.59 29.562 6.441 1 63.91 92 ASN A CA 1
ATOM 740 C C . ASN A 1 92 ? 6.953 28.203 7.059 1 63.91 92 ASN A C 1
ATOM 742 O O . ASN A 1 92 ? 7.141 27.219 6.344 1 63.91 92 ASN A O 1
ATOM 746 N N . ASN A 1 93 ? 7.141 28.062 8.664 1 65.06 93 ASN A N 1
ATOM 747 C CA . ASN A 1 93 ? 7.789 27.188 9.641 1 65.06 93 ASN A CA 1
ATOM 748 C C . ASN A 1 93 ? 7.188 25.781 9.617 1 65.06 93 ASN A C 1
ATOM 750 O O . ASN A 1 93 ? 6.094 25.578 9.078 1 65.06 93 ASN A O 1
ATOM 754 N N . PRO A 1 94 ? 6.723 25.234 10.5 1 82.5 94 PRO A N 1
ATOM 755 C CA . PRO A 1 94 ? 7.52 24.109 11 1 82.5 94 PRO A CA 1
ATOM 756 C C . PRO A 1 94 ? 7.605 22.953 10 1 82.5 94 PRO A C 1
ATOM 758 O O . PRO A 1 94 ? 6.777 22.859 9.094 1 82.5 94 PRO A O 1
ATOM 761 N N . ARG A 1 95 ? 8.727 22.328 10.039 1 92.12 95 ARG A N 1
ATOM 762 C CA . ARG A 1 95 ? 8.883 21.078 9.289 1 92.12 95 ARG A CA 1
ATOM 763 C C . ARG A 1 95 ? 8.023 19.969 9.875 1 92.12 95 ARG A C 1
ATOM 765 O O . ARG A 1 95 ? 7.887 19.859 11.094 1 92.12 95 ARG A O 1
ATOM 772 N N . SER A 1 96 ? 7.418 19.266 8.953 1 93.88 96 SER A N 1
ATOM 773 C CA . SER A 1 96 ? 6.594 18.125 9.359 1 93.88 96 SER A CA 1
ATOM 774 C C . SER A 1 96 ? 7.062 16.844 8.695 1 93.88 96 SER A C 1
ATOM 776 O O . SER A 1 96 ? 7.684 16.875 7.629 1 93.88 96 SER A O 1
ATOM 778 N N . VAL A 1 97 ? 6.816 15.781 9.375 1 96.56 97 VAL A N 1
ATOM 779 C CA . VAL A 1 97 ? 7.117 14.469 8.82 1 96.56 97 VAL A CA 1
ATOM 780 C C . VAL A 1 97 ? 5.828 13.805 8.344 1 96.56 97 VAL A C 1
ATOM 782 O O . VAL A 1 97 ? 4.805 13.844 9.031 1 96.56 97 VAL A O 1
ATOM 785 N N . VAL A 1 98 ? 5.879 13.297 7.145 1 95.94 98 VAL A N 1
ATOM 786 C CA . VAL A 1 98 ? 4.742 12.547 6.617 1 95.94 98 VAL A CA 1
ATOM 787 C C . VAL A 1 98 ? 4.711 11.148 7.238 1 95.94 98 VAL A C 1
ATOM 789 O O . VAL A 1 98 ? 5.645 10.359 7.055 1 95.94 98 VAL A O 1
ATOM 792 N N . VAL A 1 99 ? 3.652 10.789 7.941 1 96.31 99 VAL A N 1
ATOM 793 C CA . VAL A 1 99 ? 3.518 9.508 8.625 1 96.31 99 VAL A CA 1
ATOM 794 C C . VAL A 1 99 ? 2.135 8.922 8.352 1 96.31 99 VAL A C 1
ATOM 796 O O . VAL A 1 99 ? 1.235 9.625 7.883 1 96.31 99 VAL A O 1
ATOM 799 N N . TYR A 1 100 ? 2.045 7.652 8.5 1 94.62 100 TYR A N 1
ATOM 800 C CA . TYR A 1 100 ? 0.747 6.992 8.414 1 94.62 100 TYR A CA 1
ATOM 801 C C . TYR A 1 100 ? 0.131 6.824 9.805 1 94.62 100 TYR A C 1
ATOM 803 O O . TYR A 1 100 ? 0.762 6.273 10.703 1 94.62 100 TYR A O 1
ATOM 811 N N . ASN A 1 101 ? -1.057 7.359 9.922 1 90.94 101 ASN A N 1
ATOM 812 C CA . ASN A 1 101 ? -1.771 7.289 11.195 1 90.94 101 ASN A CA 1
ATOM 813 C C . ASN A 1 101 ? -3.275 7.148 10.984 1 90.94 101 ASN A C 1
ATOM 815 O O . ASN A 1 101 ? -3.865 7.875 10.18 1 90.94 101 ASN A O 1
ATOM 819 N N . ALA A 1 102 ? -3.883 6.262 11.625 1 87.31 102 ALA A N 1
ATOM 820 C CA . ALA A 1 102 ? -5.328 6.078 11.695 1 87.31 102 ALA A CA 1
ATOM 821 C C . ALA A 1 102 ? -5.941 6 10.305 1 87.31 102 ALA A C 1
ATOM 823 O O . ALA A 1 102 ? -6.891 6.727 9.992 1 87.31 102 ALA A O 1
ATOM 824 N N . GLY A 1 103 ? -5.266 5.246 9.406 1 89.19 103 GLY A N 1
ATOM 825 C CA . GLY A 1 103 ? -5.855 4.926 8.117 1 89.19 103 GLY A CA 1
ATOM 826 C C . GLY A 1 103 ? -5.512 5.93 7.035 1 89.19 103 GLY A C 1
ATOM 827 O O . GLY A 1 103 ? -6.074 5.887 5.938 1 89.19 103 GLY A O 1
ATOM 828 N N . GLY A 1 104 ? -4.594 6.82 7.359 1 92 104 GLY A N 1
ATOM 829 C CA . GLY A 1 104 ? -4.207 7.785 6.344 1 92 104 GLY A CA 1
ATOM 830 C C . GLY A 1 104 ? -2.873 8.453 6.629 1 92 104 GLY A C 1
ATOM 831 O O . GLY A 1 104 ? -2.379 8.398 7.758 1 92 104 GLY A O 1
ATOM 832 N N . PHE A 1 105 ? -2.412 9.047 5.621 1 93.31 105 PHE A N 1
ATOM 833 C CA . PHE A 1 105 ? -1.202 9.844 5.785 1 93.31 105 PHE A CA 1
ATOM 834 C C . PHE A 1 105 ? -1.526 11.195 6.406 1 93.31 105 PHE A C 1
ATOM 836 O O . PHE A 1 105 ? -2.564 11.789 6.109 1 93.31 105 PHE A O 1
ATOM 843 N N . CYS A 1 106 ? -0.596 11.625 7.27 1 93.25 106 CYS A N 1
ATOM 844 C CA . CYS A 1 106 ? -0.74 12.906 7.945 1 93.25 106 CYS A CA 1
ATOM 845 C C . CYS A 1 106 ? 0.614 13.578 8.125 1 93.25 106 CYS A C 1
ATOM 847 O O . CYS A 1 106 ? 1.654 12.977 7.871 1 93.25 106 CYS A O 1
ATOM 849 N N . LEU A 1 107 ? 0.485 14.836 8.516 1 92.56 107 LEU A N 1
ATOM 850 C CA . LEU A 1 107 ? 1.682 15.57 8.914 1 92.56 107 LEU A CA 1
ATOM 851 C C . LEU A 1 107 ? 1.882 15.5 10.422 1 92.56 107 LEU A C 1
ATOM 853 O O . LEU A 1 107 ? 0.956 15.773 11.188 1 92.56 107 LEU A O 1
ATOM 857 N N . TYR A 1 108 ? 2.988 15.039 10.773 1 94.62 108 TYR A N 1
ATOM 858 C CA . TYR A 1 108 ? 3.367 15.031 12.18 1 94.62 108 TYR A CA 1
ATOM 859 C C . TYR A 1 108 ? 4.316 16.188 12.5 1 94.62 108 TYR A C 1
ATOM 861 O O . TYR A 1 108 ? 5.434 16.234 11.977 1 94.62 108 TYR A O 1
ATOM 869 N N . THR A 1 109 ? 3.838 17.094 13.359 1 92.31 109 THR A N 1
ATOM 870 C CA . THR A 1 109 ? 4.609 18.25 13.766 1 92.31 109 THR A CA 1
ATOM 871 C C . THR A 1 109 ? 4.562 18.438 15.281 1 92.31 109 THR A C 1
ATOM 873 O O . THR A 1 109 ? 3.512 18.75 15.844 1 92.31 109 THR A O 1
ATOM 876 N N . ASN A 1 110 ? 5.652 18.234 15.992 1 89.56 110 ASN A N 1
ATOM 877 C CA . ASN A 1 110 ? 5.773 18.484 17.422 1 89.56 110 ASN A CA 1
ATOM 878 C C . ASN A 1 110 ? 4.652 17.797 18.203 1 89.56 110 ASN A C 1
ATOM 880 O O . ASN A 1 110 ? 4 18.422 19.031 1 89.56 110 ASN A O 1
ATOM 884 N N . GLY A 1 111 ? 4.434 16.641 17.828 1 90.75 111 GLY A N 1
ATOM 885 C CA . GLY A 1 111 ? 3.486 15.844 18.609 1 90.75 111 GLY A CA 1
ATOM 886 C C . GLY A 1 111 ? 2.064 15.938 18.078 1 90.75 111 GLY A C 1
ATOM 887 O O . GLY A 1 111 ? 1.155 15.305 18.625 1 90.75 111 GLY A O 1
ATOM 888 N N . VAL A 1 112 ? 1.883 16.734 17.062 1 91.12 112 VAL A N 1
ATOM 889 C CA . VAL A 1 112 ? 0.534 16.953 16.547 1 91.12 112 VAL A CA 1
ATOM 890 C C . VAL A 1 112 ? 0.404 16.297 15.164 1 91.12 112 VAL A C 1
ATOM 892 O O . VAL A 1 112 ? 1.299 16.422 14.328 1 91.12 112 VAL A O 1
ATOM 895 N N . TYR A 1 113 ? -0.71 15.617 14.914 1 90.62 113 TYR A N 1
ATOM 896 C CA . TYR A 1 113 ? -1.031 15.008 13.625 1 90.62 113 TYR A CA 1
ATOM 897 C C . TYR A 1 113 ? -2.053 15.852 12.867 1 90.62 113 TYR A C 1
ATOM 899 O O . TYR A 1 113 ? -3.129 16.156 13.391 1 90.62 113 TYR A O 1
ATOM 907 N N . ASP A 1 114 ? -1.703 16.25 11.656 1 86.62 114 ASP A N 1
ATOM 908 C CA . ASP A 1 114 ? -2.627 16.953 10.781 1 86.62 114 ASP A CA 1
ATOM 909 C C . ASP A 1 114 ? -2.902 16.156 9.508 1 86.62 114 ASP A C 1
ATOM 911 O O . ASP A 1 114 ? -1.972 15.805 8.781 1 86.62 114 ASP A O 1
ATOM 915 N N . PRO A 1 115 ? -4.152 15.945 9.211 1 81.81 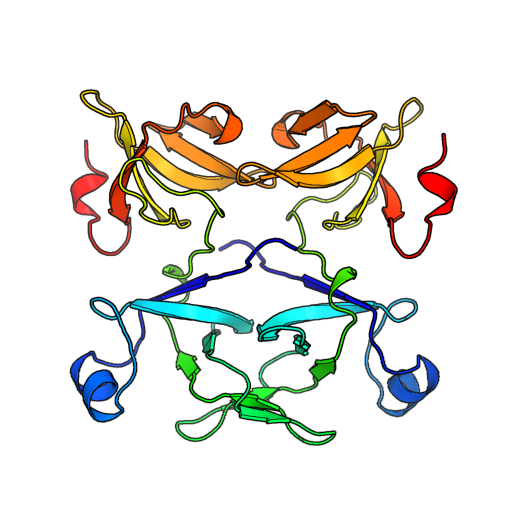115 PRO A N 1
ATOM 916 C CA . PRO A 1 115 ? -4.473 15.188 8 1 81.81 115 PRO A CA 1
ATOM 917 C C . PRO A 1 115 ? -4.168 15.961 6.719 1 81.81 115 PRO A C 1
ATOM 919 O O . PRO A 1 115 ? -4.23 17.188 6.707 1 81.81 115 PRO A O 1
ATOM 922 N N . PHE A 1 116 ? -3.895 15.234 5.598 1 80.31 116 PHE A N 1
ATOM 923 C CA . PHE A 1 116 ? -3.51 15.805 4.312 1 80.31 116 PHE A CA 1
ATOM 924 C C . PHE A 1 116 ? -4.672 16.578 3.693 1 80.31 116 PHE A C 1
ATOM 926 O O . PHE A 1 116 ? -4.461 17.547 2.963 1 80.31 116 PHE A O 1
ATOM 933 N N . TYR A 1 117 ? -5.812 16.094 3.9 1 68.94 117 TYR A N 1
ATOM 934 C CA . TYR A 1 117 ? -6.934 16.719 3.205 1 68.94 117 TYR A CA 1
ATOM 935 C C . TYR A 1 117 ? -7.055 18.188 3.566 1 68.94 117 TYR A C 1
ATOM 9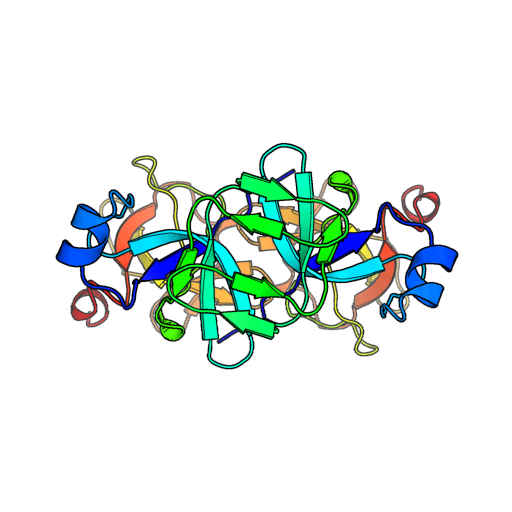37 O O . TYR A 1 117 ? -7.707 18.969 2.857 1 68.94 117 TYR A O 1
ATOM 945 N N . GLU A 1 118 ? -6.426 18.594 4.559 1 66.44 118 GLU A N 1
ATOM 946 C CA . GLU A 1 118 ? -6.492 19.984 4.984 1 66.44 118 GLU A CA 1
ATOM 947 C C . GLU A 1 118 ? -5.352 20.797 4.379 1 66.44 118 GLU A C 1
ATOM 949 O O . GLU A 1 118 ? -5.301 22.031 4.539 1 66.44 118 GLU A O 1
ATOM 954 N N . LEU A 1 119 ? -4.598 20.047 3.582 1 69.12 119 LEU A N 1
ATOM 955 C CA . LEU A 1 119 ? -3.389 20.75 3.176 1 69.12 119 LEU A CA 1
ATOM 956 C C . LEU A 1 119 ? -3.555 21.344 1.786 1 69.12 119 LEU A C 1
ATOM 958 O O . LEU A 1 119 ? -4.195 20.75 0.917 1 69.12 119 LEU A O 1
ATOM 962 N N . ASP A 1 120 ? -3.545 22.641 1.591 1 64.94 120 ASP A N 1
ATOM 963 C CA . ASP A 1 120 ? -3.865 23.5 0.455 1 64.94 120 ASP A CA 1
ATOM 964 C C . ASP A 1 120 ? -2.812 23.375 -0.644 1 64.94 120 ASP A C 1
ATOM 966 O O . ASP A 1 120 ? -2.586 24.312 -1.407 1 64.94 120 ASP A O 1
ATOM 970 N N . GLY A 1 121 ? -2.242 22.203 -0.78 1 68.38 121 GLY A N 1
ATOM 971 C CA . GLY A 1 121 ? -1.387 22.016 -1.94 1 68.38 121 GLY A CA 1
ATOM 972 C C . GLY A 1 121 ? -0.085 22.797 -1.858 1 68.38 121 GLY A C 1
ATOM 973 O O . GLY A 1 121 ? 0.648 22.891 -2.846 1 68.38 121 GLY A O 1
ATOM 974 N N . ARG A 1 122 ? 0.274 23.453 -0.775 1 77.62 122 ARG A N 1
ATOM 975 C CA . ARG A 1 122 ? 1.442 24.328 -0.732 1 77.62 122 ARG A CA 1
ATOM 976 C C . ARG A 1 122 ? 2.621 23.625 -0.061 1 77.62 122 ARG A C 1
ATOM 978 O O . ARG A 1 122 ? 3.635 24.266 0.243 1 77.62 122 ARG A O 1
ATOM 985 N N . LEU A 1 123 ? 2.514 22.344 0.045 1 88.94 123 LEU A N 1
ATOM 986 C CA . LEU A 1 123 ? 3.602 21.641 0.707 1 88.94 123 LEU A CA 1
ATOM 987 C C . LEU A 1 123 ? 4.801 21.5 -0.223 1 88.94 123 LEU A C 1
ATOM 989 O O . LEU A 1 123 ? 4.641 21.375 -1.44 1 88.94 123 LEU A O 1
ATOM 993 N N . LYS A 1 124 ? 5.922 21.625 0.328 1 92.88 124 LYS A N 1
ATOM 994 C CA . LYS A 1 124 ? 7.176 21.359 -0.374 1 92.88 124 LYS A CA 1
ATOM 995 C C . LYS A 1 124 ? 7.969 20.266 0.329 1 92.88 124 LYS A C 1
ATOM 997 O O . LYS A 1 124 ? 8.227 20.344 1.531 1 92.88 124 LYS A O 1
ATOM 1002 N N . VAL A 1 125 ? 8.344 19.281 -0.406 1 94.88 125 VAL A N 1
ATOM 1003 C CA . VAL A 1 125 ? 9.219 18.25 0.14 1 94.88 125 VAL A CA 1
ATOM 1004 C C . VAL A 1 125 ? 10.648 18.781 0.226 1 94.88 125 VAL A C 1
ATOM 1006 O O . VAL A 1 125 ? 11.211 19.234 -0.772 1 94.88 125 VAL A O 1
ATOM 1009 N N . VAL A 1 126 ? 11.227 18.688 1.384 1 94.44 126 VAL A N 1
ATOM 1010 C CA . VAL A 1 126 ? 12.562 19.25 1.549 1 94.44 126 VAL A CA 1
ATOM 1011 C C . VAL A 1 126 ? 13.555 18.156 1.906 1 94.44 126 VAL A C 1
ATOM 1013 O O . VAL A 1 126 ? 14.758 18.406 2.033 1 94.44 126 VAL A O 1
ATOM 1016 N N . GLY A 1 127 ? 13.18 16.953 2.111 1 95.88 127 GLY A N 1
ATOM 1017 C CA . GLY A 1 127 ? 14 15.812 2.469 1 95.88 127 GLY A CA 1
ATOM 1018 C C . GLY A 1 127 ? 13.195 14.648 3.016 1 95.88 127 GLY A C 1
ATOM 1019 O O . GLY A 1 127 ? 11.984 14.578 2.816 1 95.88 127 GLY A O 1
ATOM 1020 N N . ASN A 1 128 ? 13.836 13.695 3.566 1 97.38 128 ASN A N 1
ATOM 1021 C CA . ASN A 1 128 ? 13.18 12.602 4.277 1 97.38 128 ASN A CA 1
ATOM 1022 C C . ASN A 1 128 ? 13.945 12.227 5.547 1 97.38 128 ASN A C 1
ATOM 1024 O O . ASN A 1 128 ? 15.078 12.648 5.742 1 97.38 128 ASN A O 1
ATOM 1028 N N . ILE A 1 129 ? 13.375 11.477 6.395 1 97.5 129 ILE A N 1
ATOM 1029 C CA . ILE A 1 129 ? 13.859 11.25 7.75 1 97.5 129 ILE A CA 1
ATOM 1030 C C . ILE A 1 129 ? 15.086 10.336 7.711 1 97.5 129 ILE A C 1
ATOM 1032 O O . ILE A 1 129 ? 15.812 10.227 8.703 1 97.5 129 ILE A O 1
ATOM 1036 N N . HIS A 1 130 ? 15.367 9.734 6.617 1 96.81 130 HIS A N 1
ATOM 1037 C CA . HIS A 1 130 ? 16.469 8.781 6.512 1 96.81 130 HIS A CA 1
ATOM 1038 C C . HIS A 1 130 ? 17.703 9.445 5.926 1 96.81 130 HIS A C 1
ATOM 1040 O O . HIS A 1 130 ? 18.812 9.258 6.434 1 96.81 130 HIS A O 1
ATOM 1046 N N . GLN A 1 131 ? 17.5 10.211 4.914 1 95.19 131 GLN A N 1
ATOM 1047 C CA . GLN A 1 131 ? 18.625 10.828 4.207 1 95.19 131 GLN A CA 1
ATOM 1048 C C . GLN A 1 131 ? 18.984 12.18 4.816 1 95.19 131 GLN A C 1
ATOM 1050 O O . GLN A 1 131 ? 20.109 12.641 4.691 1 95.19 131 GLN A O 1
ATOM 1055 N N . HIS A 1 132 ? 18 12.82 5.496 1 95.56 132 HIS A N 1
ATOM 1056 C CA . HIS A 1 132 ? 18.203 14.172 6.008 1 95.56 132 HIS A CA 1
ATOM 1057 C C . HIS A 1 132 ? 17.781 14.273 7.473 1 95.56 132 HIS A C 1
ATOM 1059 O O . HIS A 1 132 ? 17 15.148 7.836 1 95.56 132 HIS A O 1
ATOM 1065 N N . PRO A 1 133 ? 18.266 13.445 8.336 1 94.06 133 PRO A N 1
ATOM 1066 C CA . PRO A 1 133 ? 17.875 13.477 9.75 1 94.06 133 PRO A CA 1
ATOM 1067 C C . PRO A 1 133 ? 18.172 14.828 10.406 1 94.06 133 PRO A C 1
ATOM 1069 O O . PRO A 1 133 ? 17.531 15.18 11.398 1 94.06 133 PRO A O 1
ATOM 1072 N N . GLU A 1 134 ? 19.078 15.555 9.852 1 93 134 GLU A N 1
ATOM 1073 C CA . GLU A 1 134 ? 19.438 16.859 10.406 1 93 134 GLU A CA 1
ATOM 1074 C C . GLU A 1 134 ? 18.266 17.844 10.312 1 93 134 GLU A C 1
ATOM 1076 O O . GLU A 1 134 ? 18.234 18.828 11.039 1 93 134 GLU A O 1
ATOM 1081 N N . LEU A 1 135 ? 17.312 17.562 9.484 1 92 135 LEU A N 1
ATOM 1082 C CA . LEU A 1 135 ? 16.172 18.453 9.289 1 92 135 LEU A CA 1
ATOM 1083 C C . LEU A 1 135 ? 15.125 18.25 10.391 1 92 135 LEU A C 1
ATOM 1085 O O . LEU A 1 135 ? 14.188 19.031 10.516 1 92 135 LEU A O 1
ATOM 1089 N N . LEU A 1 136 ? 15.195 17.156 11.172 1 87.94 136 LEU A N 1
ATOM 1090 C CA . LEU A 1 136 ? 14.234 16.844 12.227 1 87.94 136 LEU A CA 1
ATOM 1091 C C . LEU A 1 136 ? 14.484 17.719 13.453 1 87.94 136 LEU A C 1
ATOM 1093 O O . LEU A 1 136 ? 13.594 17.891 14.289 1 87.94 136 LEU A O 1
ATOM 1097 N N . ASN A 1 137 ? 15.703 18.078 13.672 1 76.56 137 ASN A N 1
ATOM 1098 C CA . ASN A 1 137 ? 16.078 18.859 14.844 1 76.56 137 ASN A CA 1
ATOM 1099 C C . ASN A 1 137 ? 15.734 20.328 14.672 1 76.56 137 ASN A C 1
ATOM 1101 O O . ASN A 1 137 ? 16.109 20.938 13.664 1 76.56 137 ASN A O 1
ATOM 1105 N N . ASN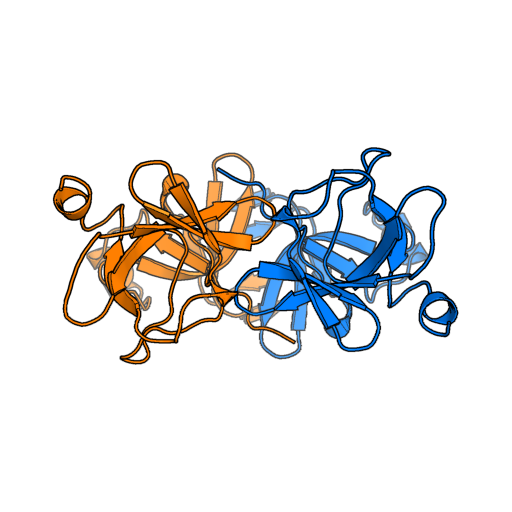 A 1 138 ? 14.398 20.75 14.695 1 56.94 138 ASN A N 1
ATOM 1106 C CA . ASN A 1 138 ? 14.328 22.203 14.875 1 56.94 138 ASN A CA 1
ATOM 1107 C C . ASN A 1 138 ? 15 22.641 16.172 1 56.94 138 ASN A C 1
ATOM 1109 O O . ASN A 1 138 ? 15.008 21.906 17.156 1 56.94 138 ASN A O 1
ATOM 1113 N N . MET B 1 1 ? 6.988 -0.699 12.375 1 72.5 1 MET B N 1
ATOM 1114 C CA . MET B 1 1 ? 6.516 -0.516 11 1 72.5 1 MET B CA 1
ATOM 1115 C C . MET B 1 1 ? 5.102 -1.057 10.836 1 72.5 1 MET B C 1
ATOM 1117 O O . MET B 1 1 ? 4.727 -2.039 11.484 1 72.5 1 MET B O 1
ATOM 1121 N N . ARG B 1 2 ? 4.285 -0.335 10.078 1 81.38 2 ARG B N 1
ATOM 1122 C CA . ARG B 1 2 ? 2.893 -0.743 9.914 1 81.38 2 ARG B CA 1
ATOM 1123 C C . ARG B 1 2 ? 2.777 -1.94 8.977 1 81.38 2 ARG B C 1
ATOM 1125 O O . ARG B 1 2 ? 3.645 -2.156 8.125 1 81.38 2 ARG B O 1
ATOM 1132 N N . GLU B 1 3 ? 1.788 -2.695 9.227 1 88.62 3 GLU B N 1
ATOM 1133 C CA . GLU B 1 3 ? 1.514 -3.82 8.336 1 88.62 3 GLU B CA 1
ATOM 1134 C C . GLU B 1 3 ? 0.904 -3.348 7.02 1 88.62 3 GLU B C 1
ATOM 1136 O O . GLU B 1 3 ? -0.034 -2.549 7.016 1 88.62 3 GLU B O 1
ATOM 1141 N N . ILE B 1 4 ? 1.478 -3.715 5.914 1 96.06 4 ILE B N 1
ATOM 1142 C CA . ILE B 1 4 ? 0.986 -3.414 4.574 1 96.06 4 ILE B CA 1
ATOM 1143 C C . ILE B 1 4 ? 0.428 -4.684 3.934 1 96.06 4 ILE B C 1
ATOM 1145 O O . ILE B 1 4 ? 1.172 -5.625 3.66 1 96.06 4 ILE B O 1
ATOM 1149 N N . LYS B 1 5 ? -0.846 -4.703 3.756 1 97.25 5 LYS B N 1
ATOM 1150 C CA . LYS B 1 5 ? -1.552 -5.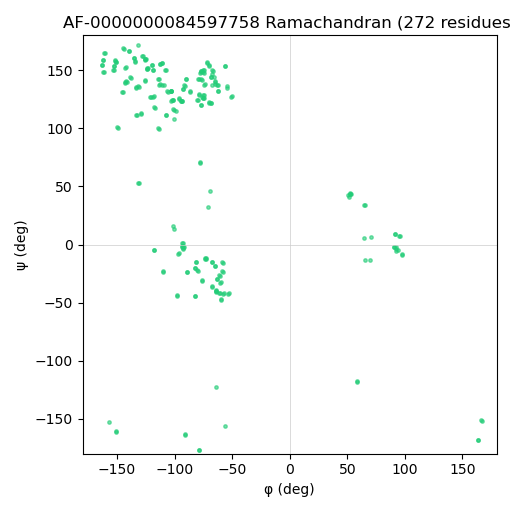895 3.295 1 97.25 5 LYS B CA 1
ATOM 1151 C C . LYS B 1 5 ? -2.623 -5.539 2.27 1 97.25 5 LYS B C 1
ATOM 1153 O O . LYS B 1 5 ? -3.275 -4.496 2.383 1 97.25 5 LYS B O 1
ATOM 1158 N N . PHE B 1 6 ? -2.795 -6.41 1.289 1 98.56 6 PHE B N 1
ATOM 1159 C CA . PHE B 1 6 ? -3.785 -6.211 0.236 1 98.56 6 PHE B CA 1
ATOM 1160 C C . PHE B 1 6 ? -4.676 -7.438 0.089 1 98.56 6 PHE B C 1
ATOM 1162 O O . PHE B 1 6 ? -4.32 -8.531 0.545 1 98.56 6 PHE B O 1
ATOM 1169 N N . ARG B 1 7 ? -5.738 -7.195 -0.537 1 98.56 7 ARG B N 1
ATOM 1170 C CA . ARG B 1 7 ? -6.602 -8.305 -0.933 1 98.56 7 ARG B CA 1
ATOM 1171 C C . ARG B 1 7 ? -7.07 -8.141 -2.375 1 98.56 7 ARG B C 1
ATOM 1173 O O . ARG B 1 7 ? -7.016 -7.047 -2.934 1 98.56 7 ARG B O 1
ATOM 1180 N N . GLY B 1 8 ? -7.5 -9.195 -2.982 1 98.38 8 GLY B N 1
ATOM 1181 C CA . GLY B 1 8 ? -8.117 -9.219 -4.301 1 98.38 8 GLY B CA 1
ATOM 1182 C C . GLY B 1 8 ? -8.867 -10.5 -4.586 1 98.38 8 GLY B C 1
ATOM 1183 O O . GLY B 1 8 ? -8.617 -11.531 -3.949 1 98.38 8 GLY B O 1
ATOM 1184 N N . LYS B 1 9 ? -9.789 -10.422 -5.422 1 98.38 9 LYS B N 1
ATOM 1185 C CA . LYS B 1 9 ? -10.523 -11.609 -5.855 1 98.38 9 LYS B CA 1
ATOM 1186 C C . LYS B 1 9 ? -9.734 -12.383 -6.91 1 98.38 9 LYS B C 1
ATOM 1188 O O . LYS B 1 9 ? -9.43 -11.852 -7.98 1 98.38 9 LYS B O 1
ATOM 1193 N N . ALA B 1 10 ? -9.516 -13.586 -6.633 1 98.06 10 ALA B N 1
ATOM 1194 C CA . ALA B 1 10 ? -8.742 -14.422 -7.543 1 98.06 10 ALA B CA 1
ATOM 1195 C C . ALA B 1 10 ? -9.5 -14.672 -8.836 1 98.06 10 ALA B C 1
ATOM 1197 O O . ALA B 1 10 ? -10.719 -14.859 -8.82 1 98.06 10 ALA B O 1
ATOM 1198 N N . THR B 1 11 ? -8.781 -14.727 -9.922 1 96.88 11 THR B N 1
ATOM 1199 C CA . THR B 1 11 ? -9.398 -15.07 -11.195 1 96.88 11 THR B CA 1
ATOM 1200 C C . THR B 1 11 ? -9.578 -16.578 -11.32 1 96.88 11 THR B C 1
ATOM 1202 O O . THR B 1 11 ? -10.445 -17.047 -12.062 1 96.88 11 THR B O 1
ATOM 1205 N N . MET B 1 12 ? -8.797 -17.266 -10.562 1 94.81 12 MET B N 1
ATOM 1206 C CA . MET B 1 12 ? -8.891 -18.734 -10.477 1 94.81 12 MET B CA 1
ATOM 1207 C C . MET B 1 12 ? -10.109 -19.156 -9.656 1 94.81 12 MET B C 1
ATOM 1209 O O . MET B 1 12 ? -10.484 -18.469 -8.703 1 94.81 12 MET B O 1
ATOM 1213 N N . SER B 1 13 ? -10.656 -20.312 -10.062 1 95.5 13 SER B N 1
ATOM 1214 C CA . SER B 1 13 ? -11.852 -20.766 -9.359 1 95.5 13 SER B CA 1
ATOM 1215 C C . SER B 1 13 ? -11.516 -21.25 -7.953 1 95.5 13 SER B C 1
ATOM 1217 O O . SER B 1 13 ? -10.383 -21.641 -7.676 1 95.5 13 SER B O 1
ATOM 1219 N N . ASP B 1 14 ? -12.562 -21.188 -7.137 1 95 14 ASP B N 1
ATOM 1220 C CA . ASP B 1 14 ? -12.391 -21.688 -5.773 1 95 14 ASP B CA 1
ATOM 1221 C C . ASP B 1 14 ? -11.938 -23.141 -5.766 1 95 14 ASP B C 1
ATOM 1223 O O . ASP B 1 14 ? -11.062 -23.516 -4.977 1 95 14 ASP B O 1
ATOM 1227 N N . LYS B 1 15 ? -12.523 -23.938 -6.637 1 95.31 15 LYS B N 1
ATOM 1228 C CA . LYS B 1 15 ? -12.195 -25.359 -6.719 1 95.31 15 LYS B CA 1
ATOM 1229 C C . LYS B 1 15 ? -10.719 -25.562 -7.027 1 95.31 15 LYS B C 1
ATOM 1231 O O . LYS B 1 15 ? -10.055 -26.391 -6.398 1 95.31 15 LYS B O 1
ATOM 1236 N N . GLU B 1 16 ? -10.211 -24.859 -8.008 1 94.12 16 GLU B N 1
ATOM 1237 C CA . GLU B 1 16 ? -8.805 -24.969 -8.383 1 94.12 16 GLU B CA 1
ATOM 1238 C C . GLU B 1 16 ? -7.898 -24.547 -7.227 1 94.12 16 GLU B C 1
ATOM 1240 O O . GLU B 1 16 ? -6.871 -25.172 -6.977 1 94.12 16 GLU B O 1
ATOM 1245 N N . MET B 1 17 ? -8.312 -23.453 -6.543 1 94.38 17 MET B N 1
ATOM 1246 C CA . MET B 1 17 ? -7.52 -22.969 -5.414 1 94.38 17 MET B CA 1
ATOM 1247 C C . MET B 1 17 ? -7.488 -24 -4.289 1 94.38 17 MET B C 1
ATOM 1249 O O . MET B 1 17 ? -6.457 -24.188 -3.639 1 94.38 17 MET B O 1
ATOM 1253 N N . GLU B 1 18 ? -8.609 -24.625 -4.066 1 94.19 18 GLU B N 1
ATOM 1254 C CA . GLU B 1 18 ? -8.672 -25.672 -3.051 1 94.19 18 GLU B CA 1
ATOM 1255 C C . GLU B 1 18 ? -7.785 -26.859 -3.418 1 94.19 18 GLU B C 1
ATOM 1257 O O . GLU B 1 18 ? -7.117 -27.422 -2.555 1 94.19 18 GLU B O 1
ATOM 1262 N N . GLU B 1 19 ? -7.758 -27.234 -4.676 1 93.62 19 GLU B N 1
ATOM 1263 C CA . GLU B 1 19 ? -6.922 -28.344 -5.152 1 93.62 19 GLU B CA 1
ATOM 1264 C C . GLU B 1 19 ? -5.441 -28.031 -4.953 1 93.62 19 GLU B C 1
ATOM 1266 O O . GLU B 1 19 ? -4.641 -28.938 -4.715 1 93.62 19 GLU B O 1
ATOM 1271 N N . LEU B 1 20 ? -5.121 -26.766 -5.008 1 91.12 20 LEU B N 1
ATOM 1272 C CA . LEU B 1 20 ? -3.738 -26.328 -4.844 1 91.12 20 LEU B CA 1
ATOM 1273 C C . LEU B 1 20 ? -3.445 -26 -3.387 1 91.12 20 LEU B C 1
ATOM 1275 O O . LEU B 1 20 ? -2.346 -25.547 -3.059 1 91.12 20 LEU B O 1
ATOM 1279 N N . ASN B 1 21 ? -4.449 -26.109 -2.541 1 93.88 21 ASN B N 1
ATOM 1280 C CA . ASN B 1 21 ? -4.344 -25.859 -1.107 1 93.88 21 ASN B CA 1
ATOM 1281 C C . ASN B 1 21 ? -4.023 -24.406 -0.81 1 93.88 21 ASN B C 1
ATOM 1283 O O . ASN B 1 21 ? -3.244 -24.109 0.097 1 93.88 21 ASN B O 1
ATOM 1287 N N . LEU B 1 22 ? -4.543 -23.547 -1.628 1 93.5 22 LEU B N 1
ATOM 1288 C CA . LEU B 1 22 ? -4.379 -22.109 -1.404 1 93.5 22 LEU B CA 1
ATOM 1289 C C . LEU B 1 22 ? -5.465 -21.578 -0.477 1 93.5 22 LEU B C 1
ATOM 1291 O O . LEU B 1 22 ? -6.645 -21.891 -0.657 1 93.5 22 LEU B O 1
ATOM 1295 N N . VAL B 1 23 ? -5.031 -20.844 0.513 1 95.12 23 VAL B N 1
ATOM 1296 C CA . VAL B 1 23 ? -5.969 -20.266 1.478 1 95.12 23 VAL B CA 1
ATOM 1297 C C . VAL B 1 23 ? -6.715 -19.094 0.846 1 95.12 23 VAL B C 1
ATOM 1299 O O . VAL B 1 23 ? -6.094 -18.188 0.299 1 95.12 23 VAL B O 1
ATOM 1302 N N . HIS B 1 24 ? -8.008 -19.094 0.927 1 96.62 24 HIS B N 1
ATOM 1303 C CA . HIS B 1 24 ? -8.844 -18.016 0.415 1 96.62 24 HIS B CA 1
ATOM 1304 C C . HIS B 1 24 ? -10.141 -17.906 1.213 1 96.62 24 HIS B C 1
ATOM 1306 O O . HIS B 1 24 ? -10.508 -18.828 1.949 1 96.62 24 HIS B O 1
ATOM 1312 N N . SER B 1 25 ? -10.773 -16.766 1.214 1 94.5 25 SER B N 1
ATOM 1313 C CA . SER B 1 25 ? -12.102 -16.547 1.761 1 94.5 25 SER B CA 1
ATOM 1314 C C . SER B 1 25 ? -13.102 -16.188 0.662 1 94.5 25 SER B C 1
ATOM 1316 O O . SER B 1 25 ? -13.164 -15.031 0.226 1 94.5 25 SER B O 1
ATOM 1318 N N . ASN B 1 26 ? -13.883 -17.203 0.253 1 93.19 26 ASN B N 1
ATOM 1319 C CA . ASN B 1 26 ? -14.844 -17 -0.827 1 93.19 26 ASN B CA 1
ATOM 1320 C C . ASN B 1 26 ? -14.188 -16.375 -2.053 1 93.19 26 ASN B C 1
ATOM 1322 O O . ASN B 1 26 ? -14.695 -15.383 -2.594 1 93.19 26 ASN B O 1
ATOM 1326 N N . GLY B 1 27 ? -12.953 -16.812 -2.408 1 96.62 27 GLY B N 1
ATOM 1327 C CA . GLY B 1 27 ? -12.258 -16.406 -3.619 1 96.62 27 GLY B CA 1
ATOM 1328 C C . GLY B 1 27 ? -11.328 -15.227 -3.404 1 96.62 27 GLY B C 1
ATOM 1329 O O . GLY B 1 27 ? -10.586 -14.844 -4.312 1 96.62 27 GLY B O 1
ATOM 1330 N N . TRP B 1 28 ? -11.375 -14.703 -2.213 1 97.88 28 TRP B N 1
ATOM 1331 C CA . TRP B 1 28 ? -10.516 -13.562 -1.907 1 97.88 28 TRP B CA 1
ATOM 1332 C C . TRP B 1 28 ? -9.195 -14.031 -1.292 1 97.88 28 TRP B C 1
ATOM 1334 O O . TRP B 1 28 ? -9.18 -14.914 -0.433 1 97.88 28 TRP B O 1
ATOM 1344 N N . VAL B 1 29 ? -8.172 -13.484 -1.783 1 98.25 29 VAL B N 1
ATOM 1345 C CA . VAL B 1 29 ? -6.848 -13.812 -1.277 1 98.25 29 VAL B CA 1
ATOM 1346 C C . VAL B 1 29 ? -6.18 -12.555 -0.718 1 98.25 29 VAL B C 1
ATOM 1348 O O . VAL B 1 29 ? -6.539 -11.438 -1.094 1 98.25 29 VAL B O 1
ATOM 1351 N N . TYR B 1 30 ? -5.223 -12.773 0.245 1 98.19 30 TYR B N 1
ATOM 1352 C CA . TYR B 1 30 ? -4.598 -11.703 1.006 1 98.19 30 TYR B CA 1
ATOM 1353 C C . TYR B 1 30 ? -3.08 -11.852 1.012 1 98.19 30 TYR B C 1
ATOM 1355 O O . TYR B 1 30 ? -2.559 -12.961 1.14 1 98.19 30 TYR B O 1
ATOM 1363 N N . GLY B 1 31 ? -2.359 -10.734 0.796 1 98.19 31 GLY B N 1
ATOM 1364 C CA . GLY B 1 31 ? -0.905 -10.758 0.797 1 98.19 31 GLY B CA 1
ATOM 1365 C C . GLY B 1 31 ? -0.292 -9.492 0.229 1 98.19 31 GLY B C 1
ATOM 1366 O O . GLY B 1 31 ? -0.823 -8.391 0.423 1 98.19 31 GLY B O 1
ATOM 1367 N N . ASN B 1 32 ? 0.915 -9.625 -0.337 1 98.69 32 ASN B N 1
ATOM 1368 C CA . ASN B 1 32 ? 1.568 -8.523 -1.033 1 98.69 32 ASN B CA 1
ATOM 1369 C C . ASN B 1 32 ? 0.974 -8.305 -2.422 1 98.69 32 ASN B C 1
ATOM 1371 O O . ASN B 1 32 ? 0.513 -9.25 -3.061 1 98.69 32 ASN B O 1
ATOM 1375 N N . LEU B 1 33 ? 1.013 -7.086 -2.838 1 98.62 33 LEU B N 1
ATOM 1376 C CA . LEU B 1 33 ? 0.453 -6.742 -4.141 1 98.62 33 LEU B CA 1
ATOM 1377 C C . LEU B 1 33 ? 1.561 -6.469 -5.152 1 98.62 33 LEU B C 1
ATOM 1379 O O . LEU B 1 33 ? 2.518 -5.75 -4.852 1 98.62 33 LEU B O 1
ATOM 1383 N N . ILE B 1 34 ? 1.42 -7.066 -6.27 1 98.44 34 ILE B N 1
ATOM 1384 C CA . ILE B 1 34 ? 2.203 -6.703 -7.445 1 98.44 34 ILE B CA 1
ATOM 1385 C C . ILE B 1 34 ? 1.274 -6.207 -8.547 1 98.44 34 ILE B C 1
ATOM 1387 O O . ILE B 1 34 ? 0.425 -6.957 -9.039 1 98.44 34 ILE B O 1
ATOM 1391 N N . LYS B 1 35 ? 1.469 -4.98 -8.906 1 97.5 35 LYS B N 1
ATOM 1392 C CA . LYS B 1 35 ? 0.717 -4.41 -10.016 1 97.5 35 LYS B CA 1
ATOM 1393 C C . LYS B 1 35 ? 1.633 -4.102 -11.195 1 97.5 35 LYS B C 1
ATOM 1395 O O . LYS B 1 35 ? 2.719 -3.545 -11.016 1 97.5 35 LYS B O 1
ATOM 1400 N N . ASP B 1 36 ? 1.169 -4.406 -12.352 1 95.06 36 ASP B N 1
ATOM 1401 C CA . ASP B 1 36 ? 1.861 -4.133 -13.602 1 95.06 36 ASP B CA 1
ATOM 1402 C C . ASP B 1 36 ? 0.868 -3.896 -14.742 1 95.06 36 ASP B C 1
ATOM 1404 O O . ASP B 1 36 ? 0.448 -4.84 -15.414 1 95.06 36 ASP B O 1
ATOM 1408 N N . GLY B 1 37 ? 0.69 -2.592 -15.031 1 91 37 GLY B N 1
ATOM 1409 C CA . GLY B 1 37 ? -0.357 -2.279 -15.992 1 91 37 GLY B CA 1
ATOM 1410 C C . GLY B 1 37 ? -1.724 -2.785 -15.562 1 91 37 GLY B C 1
ATOM 1411 O O . GLY B 1 37 ? -2.221 -2.426 -14.5 1 91 37 GLY B O 1
ATOM 1412 N N . GLN B 1 38 ? -2.258 -3.699 -16.406 1 91.31 38 GLN B N 1
ATOM 1413 C CA . GLN B 1 38 ? -3.596 -4.211 -16.125 1 91.31 38 GLN B CA 1
ATOM 1414 C C . GLN B 1 38 ? -3.531 -5.492 -15.297 1 91.31 38 GLN B C 1
ATOM 1416 O O . GLN B 1 38 ? -4.562 -6.016 -14.875 1 91.31 38 GLN B O 1
ATOM 1421 N N . LEU B 1 39 ? -2.34 -5.926 -15.055 1 94.88 39 LEU B N 1
ATOM 1422 C CA . LEU B 1 39 ? -2.162 -7.148 -14.281 1 94.88 39 LEU B CA 1
ATOM 1423 C C . LEU B 1 39 ? -2.004 -6.832 -12.797 1 94.88 39 LEU B C 1
ATOM 1425 O O . LEU B 1 39 ? -1.344 -5.859 -12.438 1 94.88 39 LEU B O 1
ATOM 1429 N N . ALA B 1 40 ? -2.668 -7.621 -12.023 1 97.69 40 ALA B N 1
ATOM 1430 C CA . ALA B 1 40 ? -2.516 -7.555 -10.578 1 97.69 40 ALA B CA 1
ATOM 1431 C C . ALA B 1 40 ? -2.35 -8.953 -9.977 1 97.69 40 ALA B C 1
ATOM 1433 O O . ALA B 1 40 ? -3.064 -9.883 -10.352 1 97.69 40 ALA B O 1
ATOM 1434 N N . PHE B 1 41 ? -1.385 -9.055 -9.078 1 98.31 41 PHE B N 1
ATOM 1435 C CA . PHE B 1 41 ? -1.128 -10.305 -8.375 1 98.31 41 PHE B CA 1
ATOM 1436 C C . PHE B 1 41 ? -1.161 -10.094 -6.863 1 98.31 41 PHE B C 1
ATOM 1438 O O . PHE B 1 41 ? -0.711 -9.055 -6.367 1 98.31 41 PHE B O 1
ATOM 1445 N N . ILE B 1 42 ? -1.703 -11.023 -6.223 1 98.5 42 ILE B N 1
ATOM 1446 C CA . ILE B 1 42 ? -1.412 -11.164 -4.801 1 98.5 42 ILE B CA 1
ATOM 1447 C C . ILE B 1 42 ? -0.427 -12.312 -4.59 1 98.5 42 ILE B C 1
ATOM 1449 O O . ILE B 1 42 ? -0.601 -13.398 -5.148 1 98.5 42 ILE B O 1
ATOM 1453 N N . VAL B 1 43 ? 0.585 -12.008 -3.803 1 98.06 43 VAL B N 1
ATOM 1454 C CA . VAL B 1 43 ? 1.624 -13.016 -3.621 1 98.06 43 VAL B CA 1
ATOM 1455 C C . VAL B 1 43 ? 1.801 -13.312 -2.133 1 98.06 43 VAL B C 1
ATOM 1457 O O . VAL B 1 43 ? 1.559 -12.445 -1.288 1 98.06 43 VAL B O 1
ATOM 1460 N N . GLY B 1 44 ? 2.225 -14.562 -1.847 1 96.44 44 GLY B N 1
ATOM 1461 C CA . GLY B 1 44 ? 2.475 -15 -0.484 1 96.44 44 GLY B CA 1
ATOM 1462 C C . GLY B 1 44 ? 3.904 -14.773 -0.034 1 96.44 44 GLY B C 1
ATOM 1463 O O . GLY B 1 44 ? 4.613 -13.938 -0.599 1 96.44 44 GLY B O 1
ATOM 1464 N N . PRO B 1 45 ? 4.277 -15.438 1.022 1 96 45 PRO B N 1
ATOM 1465 C CA . PRO B 1 45 ? 5.633 -15.297 1.566 1 96 45 PRO B CA 1
ATOM 1466 C C . PRO B 1 45 ? 6.715 -15.609 0.541 1 96 45 PRO B C 1
ATOM 1468 O O . PRO B 1 45 ? 6.469 -16.359 -0.414 1 96 45 PRO B O 1
ATOM 1471 N N . VAL B 1 46 ? 7.844 -15.023 0.736 1 96.69 46 VAL B N 1
ATOM 1472 C CA . VAL B 1 46 ? 9 -15.344 -0.086 1 96.69 46 VAL B CA 1
ATOM 1473 C C . VAL B 1 46 ? 9.5 -16.75 0.251 1 96.69 46 VAL B C 1
ATOM 1475 O O . VAL B 1 46 ? 9.781 -17.062 1.412 1 96.69 46 VAL B O 1
ATOM 1478 N N . ALA B 1 47 ? 9.562 -17.641 -0.696 1 95.75 47 ALA B N 1
ATOM 1479 C CA . ALA B 1 47 ? 10.023 -19.016 -0.517 1 95.75 47 ALA B CA 1
ATOM 1480 C C . ALA B 1 47 ? 11.547 -19.094 -0.558 1 95.75 47 ALA B C 1
ATOM 1482 O O . ALA B 1 47 ? 12.164 -19.828 0.218 1 95.75 47 ALA B O 1
ATOM 1483 N N . ASP B 1 48 ? 12.117 -18.406 -1.515 1 94.75 48 ASP B N 1
ATOM 1484 C CA . ASP B 1 48 ? 13.555 -18.375 -1.748 1 94.75 48 ASP B CA 1
ATOM 1485 C C . ASP B 1 48 ? 13.953 -17.172 -2.609 1 94.75 48 ASP B C 1
ATOM 1487 O O . ASP B 1 48 ? 13.133 -16.672 -3.387 1 94.75 48 ASP B O 1
ATOM 1491 N N . TRP B 1 49 ? 15.18 -16.734 -2.293 1 92.88 49 TRP B N 1
ATOM 1492 C CA . TRP B 1 49 ? 15.68 -15.664 -3.15 1 92.88 49 TRP B CA 1
ATOM 1493 C C . TRP B 1 49 ? 17.203 -15.672 -3.197 1 92.88 49 TRP B C 1
ATOM 1495 O O . TRP B 1 49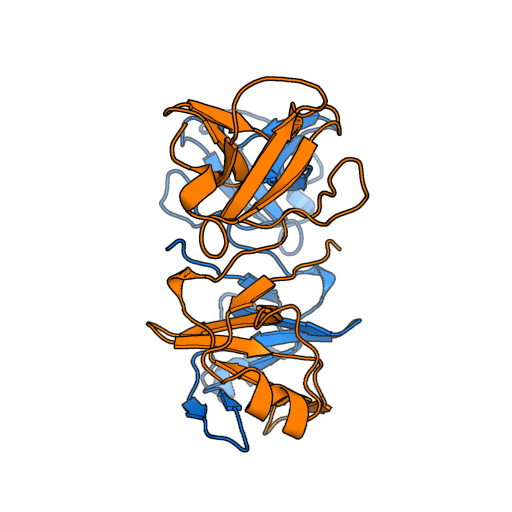 ? 17.859 -16.172 -2.283 1 92.88 49 TRP B O 1
ATOM 1505 N N . ASP B 1 50 ? 17.75 -15.234 -4.289 1 91.88 50 ASP B N 1
ATOM 1506 C CA . ASP B 1 50 ? 19.172 -14.914 -4.453 1 91.88 50 ASP B CA 1
ATOM 1507 C C . ASP B 1 50 ? 19.375 -13.828 -5.504 1 91.88 50 ASP B C 1
ATOM 1509 O O . ASP B 1 50 ? 18.453 -13.047 -5.781 1 91.88 50 ASP B O 1
ATOM 1513 N N . SER B 1 51 ? 20.562 -13.727 -6 1 86.38 51 SER B N 1
ATOM 1514 C CA . SER B 1 51 ? 20.859 -12.656 -6.953 1 86.38 51 SER B CA 1
ATOM 1515 C C . SER B 1 51 ? 20.109 -12.867 -8.266 1 86.38 51 SER B C 1
ATOM 1517 O O . SER B 1 51 ? 19.906 -11.93 -9.031 1 86.38 51 SER B O 1
ATOM 1519 N N . ASP B 1 52 ? 19.594 -14.109 -8.445 1 87 52 ASP B N 1
ATOM 1520 C CA . ASP B 1 52 ? 19.062 -14.438 -9.766 1 87 52 ASP B CA 1
ATOM 1521 C C . ASP B 1 52 ? 17.547 -14.562 -9.742 1 87 52 ASP B C 1
ATOM 1523 O O . ASP B 1 52 ? 16.891 -14.438 -10.781 1 87 52 ASP B O 1
ATOM 1527 N N . TYR B 1 53 ? 17.078 -14.828 -8.547 1 90.56 53 TYR B N 1
ATOM 1528 C CA . TYR B 1 53 ? 15.641 -15.047 -8.578 1 90.56 53 TYR B CA 1
ATOM 1529 C C . TYR B 1 53 ? 15.008 -14.672 -7.242 1 90.56 53 TYR B C 1
ATOM 1531 O O . TYR B 1 53 ? 15.688 -14.617 -6.219 1 90.56 53 TYR B O 1
ATOM 1539 N N . LEU B 1 54 ? 13.75 -14.398 -7.246 1 95.5 54 LEU B N 1
ATOM 1540 C CA . LEU B 1 54 ? 12.828 -14.203 -6.137 1 95.5 54 LEU B CA 1
ATOM 1541 C C . LEU B 1 54 ? 11.578 -15.062 -6.301 1 95.5 54 LEU B C 1
ATOM 1543 O O . LEU B 1 54 ? 10.805 -14.867 -7.238 1 95.5 54 LEU B O 1
ATOM 1547 N N . ALA B 1 55 ? 11.477 -16.031 -5.395 1 95.62 55 ALA B N 1
ATOM 1548 C CA . ALA B 1 55 ? 10.375 -17 -5.508 1 95.62 55 ALA B CA 1
ATOM 1549 C C . ALA B 1 55 ? 9.406 -16.844 -4.34 1 95.62 55 ALA B C 1
ATOM 1551 O O . ALA B 1 55 ? 9.82 -16.656 -3.195 1 95.62 55 ALA B O 1
ATOM 1552 N N . HIS B 1 56 ? 8.148 -17 -4.668 1 96.38 56 HIS B N 1
ATOM 1553 C CA . HIS B 1 56 ? 7.094 -16.938 -3.666 1 96.38 56 HIS B CA 1
ATOM 1554 C C . HIS B 1 56 ? 6.5 -18.328 -3.418 1 96.38 56 HIS B C 1
ATOM 1556 O O . HIS B 1 56 ? 6.473 -19.172 -4.32 1 96.38 56 HIS B O 1
ATOM 1562 N N . GLU B 1 57 ? 6.047 -18.516 -2.197 1 95.19 57 GLU B N 1
ATOM 1563 C CA . GLU B 1 57 ? 5.367 -19.766 -1.889 1 95.19 57 GLU B CA 1
ATOM 1564 C C . GLU B 1 57 ? 4.133 -19.953 -2.764 1 95.19 57 GLU B C 1
ATOM 1566 O O . GLU B 1 57 ? 3.809 -21.078 -3.16 1 95.19 57 GLU B O 1
ATOM 1571 N N . TRP B 1 58 ? 3.494 -18.938 -3.117 1 95.69 58 TRP B N 1
ATOM 1572 C CA . TRP B 1 58 ? 2.326 -18.938 -3.99 1 95.69 58 TRP B CA 1
ATOM 1573 C C . TRP B 1 58 ? 2.059 -17.562 -4.562 1 95.69 58 TRP B C 1
ATOM 1575 O O . TRP B 1 58 ? 2.561 -16.562 -4.043 1 95.69 58 TRP B O 1
ATOM 1585 N N . TRP B 1 59 ? 1.39 -17.453 -5.598 1 96.75 59 TRP B N 1
ATOM 1586 C CA . TRP B 1 59 ? 0.882 -16.219 -6.203 1 96.75 59 TRP B CA 1
ATOM 1587 C C . TRP B 1 59 ? -0.386 -16.484 -7.004 1 96.75 59 TRP B C 1
ATOM 1589 O O . TRP B 1 59 ? -0.608 -17.609 -7.469 1 96.75 59 TRP B O 1
ATOM 1599 N N . LEU B 1 60 ? -1.177 -15.469 -7.117 1 97.06 60 LEU B N 1
ATOM 1600 C CA . LEU B 1 60 ? -2.418 -15.555 -7.879 1 97.06 60 LEU B CA 1
ATOM 1601 C C . LEU B 1 60 ? -2.684 -14.258 -8.633 1 97.06 60 LEU B C 1
ATOM 1603 O O . LEU B 1 60 ? -2.455 -13.164 -8.102 1 97.06 60 LEU B O 1
ATOM 1607 N N . ILE B 1 61 ? -3.172 -14.422 -9.828 1 97.38 61 ILE B N 1
ATOM 1608 C CA . ILE B 1 61 ? -3.734 -13.266 -10.523 1 97.38 61 ILE B CA 1
ATOM 1609 C C . ILE B 1 61 ? -5.09 -12.906 -9.922 1 97.38 61 ILE B C 1
ATOM 1611 O O . ILE B 1 61 ? -5.891 -13.789 -9.609 1 97.38 61 ILE B O 1
ATOM 1615 N N . VAL B 1 62 ? -5.297 -11.625 -9.75 1 98 62 VAL B N 1
ATOM 1616 C CA . VAL B 1 62 ? -6.562 -11.156 -9.195 1 98 62 VAL B CA 1
ATOM 1617 C C . VAL B 1 62 ? -7.199 -10.141 -10.148 1 98 62 VAL B C 1
ATOM 1619 O O . VAL B 1 62 ? -6.52 -9.586 -11.008 1 98 62 VAL B O 1
ATOM 1622 N N . GLU B 1 63 ? -8.508 -9.977 -9.977 1 97.44 63 GLU B N 1
ATOM 1623 C CA . GLU B 1 63 ? -9.195 -8.93 -10.727 1 97.44 63 GLU B CA 1
ATOM 1624 C C . GLU B 1 63 ? -8.773 -7.539 -10.25 1 97.44 63 GLU B C 1
ATOM 1626 O O . GLU B 1 63 ? -8.977 -7.191 -9.086 1 97.44 63 GLU B O 1
ATOM 1631 N N . ASN B 1 64 ? -8.281 -6.844 -11.18 1 96.62 64 ASN B N 1
ATOM 1632 C CA . ASN B 1 64 ? -7.672 -5.555 -10.875 1 96.62 64 ASN B CA 1
ATOM 1633 C C . ASN B 1 64 ? -8.617 -4.656 -10.078 1 96.62 64 ASN B C 1
ATOM 1635 O O . ASN B 1 64 ? -8.211 -4.023 -9.109 1 96.62 64 ASN B O 1
ATOM 1639 N N . GLU B 1 65 ? -9.859 -4.621 -10.422 1 96 65 GLU B N 1
ATOM 1640 C CA . GLU B 1 65 ? -10.828 -3.695 -9.836 1 96 65 GLU B CA 1
ATOM 1641 C C . GLU B 1 65 ? -11.188 -4.102 -8.414 1 96 65 GLU B C 1
ATOM 1643 O O . GLU B 1 65 ? -11.781 -3.316 -7.668 1 96 65 GLU B O 1
ATOM 1648 N N . THR B 1 66 ? -10.805 -5.301 -7.992 1 97.69 66 THR B N 1
ATOM 1649 C CA . THR B 1 66 ? -11.195 -5.797 -6.68 1 97.69 66 THR B CA 1
ATOM 1650 C C . THR B 1 66 ? -10.086 -5.559 -5.66 1 97.69 66 THR B C 1
ATOM 1652 O O . THR B 1 66 ? -10.266 -5.801 -4.465 1 97.69 66 THR B O 1
ATOM 1655 N N . VAL B 1 67 ? -8.992 -5.137 -6.137 1 98 67 VAL B N 1
ATOM 1656 C CA . VAL B 1 67 ? -7.852 -4.934 -5.254 1 98 67 VAL B CA 1
ATOM 1657 C C . VAL B 1 67 ? -8.188 -3.865 -4.215 1 98 67 VAL B C 1
ATOM 1659 O O . VAL B 1 67 ? -8.719 -2.807 -4.555 1 98 67 VAL B O 1
ATOM 1662 N N . GLY B 1 68 ? -7.895 -4.168 -2.975 1 98.12 68 GLY B N 1
ATOM 1663 C CA . GLY B 1 68 ? -8.039 -3.234 -1.87 1 98.12 68 GLY B CA 1
ATOM 1664 C C . GLY B 1 68 ? -6.941 -3.354 -0.833 1 98.12 68 GLY B C 1
ATOM 1665 O O . GLY B 1 68 ? -6.527 -4.461 -0.485 1 98.12 68 GLY B O 1
ATOM 1666 N N . GLN B 1 69 ? -6.488 -2.236 -0.358 1 97.88 69 GLN B N 1
ATOM 1667 C CA . GLN B 1 69 ? -5.469 -2.197 0.685 1 97.88 69 GLN B CA 1
ATOM 1668 C C . GLN B 1 69 ? -6.102 -2.195 2.072 1 97.88 69 GLN B C 1
ATOM 1670 O O . GLN B 1 69 ? -7.145 -1.571 2.287 1 97.88 69 GLN B O 1
ATOM 167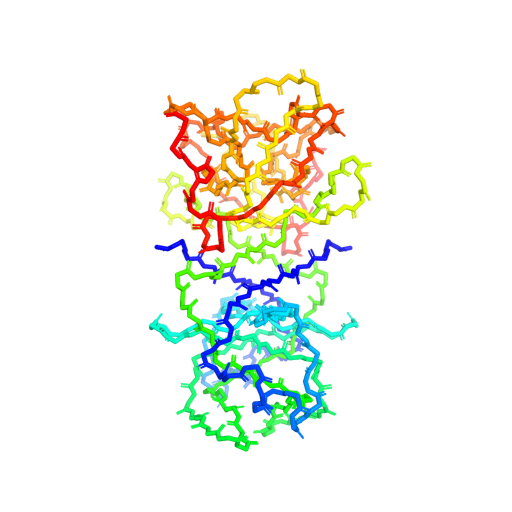5 N N . ALA B 1 70 ? -5.461 -2.891 2.984 1 96.88 70 ALA B N 1
ATOM 1676 C CA . ALA B 1 70 ? -5.883 -2.803 4.379 1 96.88 70 ALA B CA 1
ATOM 1677 C C . ALA B 1 70 ? -5.668 -1.397 4.934 1 96.88 70 ALA B C 1
ATOM 1679 O O . ALA B 1 70 ? -4.637 -0.774 4.672 1 96.88 70 ALA B O 1
ATOM 1680 N N . THR B 1 71 ? -6.594 -0.917 5.723 1 94.81 71 THR B N 1
ATOM 1681 C CA . THR B 1 71 ? -6.504 0.425 6.289 1 94.81 71 THR B CA 1
ATOM 1682 C C . THR B 1 71 ? -5.613 0.43 7.527 1 94.81 71 THR B C 1
ATOM 1684 O O . THR B 1 71 ? -5.172 1.49 7.977 1 94.81 71 THR B O 1
ATOM 1687 N N . GLY B 1 72 ? -5.449 -0.785 8.094 1 92.88 72 GLY B N 1
ATOM 1688 C CA . GLY B 1 72 ? -4.766 -0.89 9.375 1 92.88 72 GLY B CA 1
ATOM 1689 C C . GLY B 1 72 ? -5.703 -0.794 10.562 1 92.88 72 GLY B C 1
ATOM 1690 O O . GLY B 1 72 ? -5.277 -0.93 11.711 1 92.88 72 GLY B O 1
ATOM 1691 N N . LEU B 1 73 ? -6.949 -0.599 10.305 1 92 73 LEU B N 1
ATOM 1692 C CA . LEU B 1 73 ? -7.957 -0.479 11.352 1 92 73 LEU B CA 1
ATOM 1693 C C . LEU B 1 73 ? -8.891 -1.684 11.352 1 92 73 LEU B C 1
ATOM 1695 O O . LEU B 1 73 ? -9.031 -2.363 10.328 1 92 73 LEU B O 1
ATOM 1699 N N . LYS B 1 74 ? -9.453 -1.885 12.484 1 92.75 74 LYS B N 1
ATOM 1700 C CA . LYS B 1 74 ? -10.438 -2.957 12.641 1 92.75 74 LYS B CA 1
ATOM 1701 C C . LYS B 1 74 ? -11.797 -2.406 13.055 1 92.75 74 LYS B C 1
ATOM 1703 O O . LYS B 1 74 ? -11.875 -1.35 13.688 1 92.75 74 LYS B O 1
ATOM 1708 N N . ASP B 1 75 ? -12.773 -3.117 12.641 1 91.62 75 ASP B N 1
ATOM 1709 C CA . ASP B 1 75 ? -14.102 -2.709 13.078 1 91.62 75 ASP B CA 1
ATOM 1710 C C . ASP B 1 75 ? -14.383 -3.16 14.508 1 91.62 75 ASP B C 1
ATOM 1712 O O . ASP B 1 75 ? -13.484 -3.666 15.188 1 91.62 75 ASP B O 1
ATOM 1716 N N . LYS B 1 76 ? -15.547 -2.92 15.016 1 89.62 76 LYS B N 1
ATOM 1717 C CA . LYS B 1 76 ? -15.898 -3.205 16.406 1 89.62 76 LYS B CA 1
ATOM 1718 C C . LYS B 1 76 ? -15.766 -4.695 16.703 1 89.62 76 LYS B C 1
ATOM 1720 O O . LYS B 1 76 ? -15.594 -5.086 17.859 1 89.62 76 LYS B O 1
ATOM 1725 N N . ASN B 1 77 ? -15.906 -5.551 15.742 1 92.56 77 ASN B N 1
ATOM 1726 C CA . ASN B 1 77 ? -15.844 -6.996 15.93 1 92.56 77 ASN B CA 1
ATOM 1727 C C . ASN B 1 77 ? -14.445 -7.535 15.68 1 92.56 77 ASN B C 1
ATOM 1729 O O . ASN B 1 77 ? -14.227 -8.75 15.703 1 92.56 77 ASN B O 1
ATOM 1733 N N . GLY B 1 78 ? -13.523 -6.676 15.32 1 93.25 78 GLY B N 1
ATOM 1734 C CA . GLY B 1 78 ? -12.148 -7.102 15.109 1 93.25 78 GLY B CA 1
ATOM 1735 C C . GLY B 1 78 ? -11.844 -7.418 13.656 1 93.25 78 GLY B C 1
ATOM 1736 O O . GLY B 1 78 ? -10.758 -7.91 13.344 1 93.25 78 GLY B O 1
ATOM 1737 N N . THR B 1 79 ? -12.758 -7.133 12.805 1 94.31 79 THR B N 1
ATOM 1738 C CA . THR B 1 79 ? -12.555 -7.363 11.375 1 94.31 79 THR B CA 1
ATOM 1739 C C . THR B 1 79 ? -11.703 -6.258 10.766 1 94.31 79 THR B C 1
ATOM 1741 O O . THR B 1 79 ? -11.969 -5.074 10.961 1 94.31 79 THR B O 1
ATOM 1744 N N . GLU B 1 80 ? -10.672 -6.699 10.055 1 95.12 80 GLU B N 1
ATOM 1745 C CA . GLU B 1 80 ? -9.859 -5.711 9.352 1 95.12 80 GLU B CA 1
ATOM 1746 C C . GLU B 1 80 ? -10.672 -4.973 8.297 1 95.12 80 GLU B C 1
ATOM 1748 O O . GLU B 1 80 ? -11.453 -5.586 7.566 1 95.12 80 GLU B O 1
ATOM 1753 N N . ILE B 1 81 ? -10.484 -3.693 8.242 1 95.44 81 ILE B N 1
ATOM 1754 C CA . ILE B 1 81 ? -11.211 -2.883 7.27 1 95.44 81 ILE B CA 1
ATOM 1755 C C . ILE B 1 81 ? -10.344 -2.668 6.035 1 95.44 81 ILE B C 1
ATOM 1757 O O . ILE B 1 81 ? -9.195 -2.23 6.141 1 95.44 81 ILE B O 1
ATOM 1761 N N . TYR B 1 82 ? -10.867 -3.002 4.879 1 97.19 82 TYR B N 1
ATOM 1762 C CA . TYR B 1 82 ? -10.172 -2.836 3.607 1 97.19 82 TYR B CA 1
ATOM 1763 C C . TYR B 1 82 ? -10.852 -1.784 2.744 1 97.19 82 TYR B C 1
ATOM 1765 O O . TYR B 1 82 ? -12.047 -1.517 2.91 1 97.19 82 TYR B O 1
ATOM 1773 N N . GLU B 1 83 ? -10.031 -1.208 1.847 1 97.44 83 GLU B N 1
ATOM 1774 C CA . GLU B 1 83 ? -10.586 -0.43 0.745 1 97.44 83 GLU B CA 1
ATOM 1775 C C . GLU B 1 83 ? -11.68 -1.211 0.013 1 97.44 83 GLU B C 1
ATOM 1777 O O . GLU B 1 83 ? -11.492 -2.385 -0.312 1 97.44 83 GLU B O 1
ATOM 1782 N N . GLY B 1 84 ? -12.891 -0.55 -0.137 1 97.25 84 GLY B N 1
ATOM 1783 C CA . GLY B 1 84 ? -14 -1.189 -0.82 1 97.25 84 GLY B CA 1
ATOM 1784 C C . GLY B 1 84 ? -14.992 -1.833 0.13 1 97.25 84 GLY B C 1
ATOM 1785 O O . GLY B 1 84 ? -16.062 -2.283 -0.291 1 97.25 84 GLY B O 1
ATOM 1786 N N . ASP B 1 85 ? -14.664 -1.899 1.386 1 96.75 85 ASP B N 1
ATOM 1787 C CA . ASP B 1 85 ? -15.617 -2.426 2.357 1 96.75 85 ASP B CA 1
ATOM 1788 C C . ASP B 1 85 ? -16.828 -1.498 2.504 1 96.75 85 ASP B C 1
ATOM 1790 O O . ASP B 1 85 ? -16.703 -0.285 2.324 1 96.75 85 ASP B O 1
ATOM 1794 N N . ILE B 1 86 ? -17.906 -2.043 2.797 1 96 86 ILE B N 1
ATOM 1795 C CA . ILE B 1 86 ? -19.109 -1.336 3.223 1 96 86 ILE B CA 1
ATOM 1796 C C . ILE B 1 86 ? -19.25 -1.428 4.742 1 96 86 ILE B C 1
ATOM 1798 O O . ILE B 1 86 ? -19.25 -2.523 5.305 1 96 86 ILE B O 1
ATOM 1802 N N . VAL B 1 87 ? -19.344 -0.265 5.32 1 93.62 87 VAL B N 1
ATOM 1803 C CA . VAL B 1 87 ? -19.391 -0.243 6.781 1 93.62 87 VAL B CA 1
ATOM 1804 C C . VAL B 1 87 ? -20.625 0.524 7.25 1 93.62 87 VAL B C 1
ATOM 1806 O O . VAL B 1 87 ? -21.219 1.286 6.48 1 93.62 87 VAL B O 1
ATOM 1809 N N . MET B 1 88 ? -20.984 0.295 8.398 1 91.62 88 MET B N 1
ATOM 1810 C CA . MET B 1 88 ? -22.062 1.034 9.055 1 91.62 88 MET B CA 1
ATOM 1811 C C . MET B 1 88 ? -21.75 1.261 10.531 1 91.62 88 MET B C 1
ATOM 1813 O O . MET B 1 88 ? -20.922 0.549 11.109 1 91.62 88 MET B O 1
ATOM 1817 N N . TYR B 1 89 ? -22.312 2.336 11.023 1 83.75 89 TYR B N 1
ATOM 1818 C CA . TYR B 1 89 ? -22.172 2.576 12.461 1 83.75 89 TYR B CA 1
ATOM 1819 C C . TYR B 1 89 ? -23.125 1.688 13.258 1 83.75 89 TYR B C 1
ATOM 1821 O O . TYR B 1 89 ? -24.172 1.278 12.75 1 83.75 89 TYR B O 1
ATOM 1829 N N . TYR B 1 90 ? -22.641 1.354 14.445 1 69.69 90 TYR B N 1
ATOM 1830 C CA . TYR B 1 90 ? -23.469 0.523 15.305 1 69.69 90 TYR B CA 1
ATOM 1831 C C . TYR B 1 90 ? -24.844 1.147 15.5 1 69.69 90 TYR B C 1
ATOM 1833 O O . TYR B 1 90 ? -24.953 2.324 15.859 1 69.69 90 TYR B O 1
ATOM 1841 N N . LYS B 1 91 ? -25.922 0.426 15.438 1 62.03 91 LYS B N 1
ATOM 1842 C CA . LYS B 1 91 ? -27.328 0.66 15.734 1 62.03 91 LYS B CA 1
ATOM 1843 C C . LYS B 1 91 ? -27.953 1.613 14.711 1 62.03 91 LYS B C 1
ATOM 1845 O O . LYS B 1 91 ? -29.109 2.008 14.852 1 62.03 91 LYS B O 1
ATOM 1850 N N . ASN B 1 92 ? -27.25 2.266 13.93 1 61.66 92 ASN B N 1
ATOM 1851 C CA . ASN B 1 92 ? -28.125 3.035 13.055 1 61.66 92 ASN B CA 1
ATOM 1852 C C . ASN B 1 92 ? -27.422 3.416 11.75 1 61.66 92 ASN B C 1
ATOM 1854 O O . ASN B 1 92 ? -26.297 2.973 11.5 1 61.66 92 ASN B O 1
ATOM 1858 N N . ASN B 1 93 ? -27.656 4.652 10.773 1 66.38 93 ASN B N 1
ATOM 1859 C CA . ASN B 1 93 ? -27.734 5.266 9.453 1 66.38 93 ASN B CA 1
ATOM 1860 C C . ASN B 1 93 ? -26.438 5.059 8.664 1 66.38 93 ASN B C 1
ATOM 1862 O O . ASN B 1 93 ? -25.406 4.703 9.234 1 66.38 93 ASN B O 1
ATOM 1866 N N . PRO B 1 94 ? -26.188 5.785 7.844 1 83.06 94 PRO B N 1
ATOM 1867 C CA . PRO B 1 94 ? -26.031 5.379 6.445 1 83.06 94 PRO B CA 1
ATOM 1868 C C . PRO B 1 94 ? -24.828 4.465 6.215 1 83.06 94 PRO B C 1
ATOM 1870 O O . PRO B 1 94 ? -23.922 4.422 7.047 1 83.06 94 PRO B O 1
ATOM 1873 N N . ARG B 1 95 ? -25.016 3.502 5.273 1 92.19 95 ARG B N 1
ATOM 1874 C CA . ARG B 1 95 ? -23.891 2.713 4.816 1 92.19 95 ARG B CA 1
ATOM 1875 C C . ARG B 1 95 ? -22.875 3.588 4.086 1 92.19 95 ARG B C 1
ATOM 1877 O O . ARG B 1 95 ? -23.25 4.5 3.348 1 92.19 95 ARG B O 1
ATOM 1884 N N . SER B 1 96 ? -21.641 3.291 4.41 1 93.69 96 SER B N 1
ATOM 1885 C CA . SER B 1 96 ? -20.547 4.012 3.766 1 93.69 96 SER B CA 1
ATOM 1886 C C . SER B 1 96 ? -19.578 3.051 3.094 1 93.69 96 SER B C 1
ATOM 1888 O O . SER B 1 96 ? -19.469 1.889 3.49 1 93.69 96 SER B O 1
ATOM 1890 N N . VAL B 1 97 ? -18.969 3.549 2.078 1 96.5 97 VAL B N 1
ATOM 1891 C CA . VAL B 1 97 ? -17.922 2.781 1.399 1 96.5 97 VAL B CA 1
ATOM 1892 C C . VAL B 1 97 ? -16.547 3.309 1.796 1 96.5 97 VAL B C 1
ATOM 1894 O O . VAL B 1 97 ? -16.344 4.523 1.858 1 96.5 97 VAL B O 1
ATOM 1897 N N . VAL B 1 98 ? -15.688 2.398 2.146 1 95.75 98 VAL B N 1
ATOM 1898 C CA . VAL B 1 98 ? -14.312 2.773 2.449 1 95.75 98 VAL B CA 1
ATOM 1899 C C . VAL B 1 98 ? -13.547 3.029 1.152 1 95.75 98 VAL B C 1
ATOM 1901 O O . VAL B 1 98 ? -13.391 2.125 0.329 1 95.75 98 VAL B O 1
ATOM 1904 N N . VAL B 1 99 ? -13.031 4.227 0.954 1 96.25 99 VAL B N 1
ATOM 1905 C CA . VAL B 1 99 ? -12.32 4.613 -0.259 1 96.25 99 VAL B CA 1
ATOM 1906 C C . VAL B 1 99 ? -11.047 5.359 0.109 1 96.25 99 VAL B C 1
ATOM 1908 O O . VAL B 1 99 ? -10.883 5.801 1.25 1 96.25 99 VAL B O 1
ATOM 1911 N N . TYR B 1 100 ? -10.133 5.352 -0.794 1 94.56 100 TYR B N 1
ATOM 1912 C CA . TYR B 1 100 ? -8.93 6.156 -0.626 1 94.56 100 TYR B CA 1
ATOM 1913 C C . TYR B 1 100 ? -9.086 7.516 -1.297 1 94.56 100 TYR B C 1
ATOM 1915 O O . TYR B 1 100 ? -9.422 7.598 -2.48 1 94.56 100 TYR B O 1
ATOM 1923 N N . ASN B 1 101 ? -8.891 8.539 -0.486 1 90.94 101 ASN B N 1
ATOM 1924 C CA . ASN B 1 101 ? -9.008 9.906 -0.981 1 90.94 101 ASN B CA 1
ATOM 1925 C C . ASN B 1 101 ? -8.016 10.836 -0.3 1 90.94 101 ASN B C 1
ATOM 1927 O O . ASN B 1 101 ? -7.883 10.82 0.925 1 90.94 101 ASN B O 1
ATOM 1931 N N . ALA B 1 102 ? -7.32 11.602 -1.028 1 87.38 102 ALA B N 1
ATOM 1932 C CA . ALA B 1 102 ? -6.449 12.672 -0.569 1 87.38 102 ALA B CA 1
ATOM 1933 C C . ALA B 1 102 ? -5.465 12.172 0.485 1 87.38 102 ALA B C 1
ATOM 1935 O O . ALA B 1 102 ? -5.359 12.75 1.569 1 87.38 102 ALA B O 1
ATOM 1936 N N . GLY B 1 103 ? -4.887 10.977 0.232 1 89.31 103 GLY B N 1
ATOM 1937 C CA . GLY B 1 103 ? -3.783 10.5 1.048 1 89.31 103 GLY B CA 1
ATOM 1938 C C . GLY B 1 103 ? -4.234 9.656 2.225 1 89.31 103 GLY B C 1
ATOM 1939 O O . GLY B 1 103 ? -3.43 9.32 3.096 1 89.31 103 GLY B O 1
ATOM 1940 N N . GLY B 1 104 ? -5.508 9.328 2.225 1 91.94 104 GLY B N 1
ATOM 1941 C CA . GLY B 1 104 ? -5.98 8.492 3.314 1 91.94 104 GLY B CA 1
ATOM 1942 C C . GLY B 1 104 ? -7.297 7.793 3.008 1 91.94 104 GLY B C 1
ATOM 1943 O O . GLY B 1 104 ? -8.008 8.188 2.084 1 91.94 104 GLY B O 1
ATOM 1944 N N . PHE B 1 105 ? -7.531 6.852 3.812 1 93.19 105 PHE B N 1
ATOM 1945 C CA . PHE B 1 105 ? -8.82 6.184 3.725 1 93.19 105 PHE B CA 1
ATOM 1946 C C . PHE B 1 105 ? -9.906 7.012 4.398 1 93.19 105 PHE B C 1
ATOM 1948 O O . PHE B 1 105 ? -9.664 7.641 5.43 1 93.19 105 PHE B O 1
ATOM 1955 N N . CYS B 1 106 ? -11.094 6.977 3.756 1 93.06 106 CYS B N 1
ATOM 1956 C CA . CYS B 1 106 ? -12.25 7.703 4.277 1 93.06 106 CYS B CA 1
ATOM 1957 C C . CYS B 1 106 ? -13.531 6.926 4.031 1 93.06 106 CYS B C 1
ATOM 1959 O O . CYS B 1 106 ? -13.531 5.922 3.32 1 93.06 106 CYS B O 1
ATOM 1961 N N . LEU B 1 107 ? -14.547 7.434 4.711 1 92.38 107 LEU B N 1
ATOM 1962 C CA . LEU B 1 107 ? -15.883 6.926 4.445 1 92.38 107 LEU B CA 1
ATOM 1963 C C . LEU B 1 107 ? -16.594 7.789 3.406 1 92.38 107 LEU B C 1
ATOM 1965 O O . LEU B 1 107 ? -16.641 9.016 3.533 1 92.38 107 LEU B O 1
ATOM 1969 N N . TYR B 1 108 ? -17 7.156 2.4 1 94.56 108 TYR B N 1
ATOM 1970 C CA . TYR B 1 108 ? -17.797 7.828 1.385 1 94.56 108 TYR B CA 1
ATOM 1971 C C . TYR B 1 108 ? -19.281 7.496 1.548 1 94.56 108 TYR B C 1
ATOM 1973 O O . TYR B 1 108 ? -19.688 6.34 1.41 1 94.56 108 TYR B O 1
ATOM 1981 N N . THR B 1 109 ? -20.062 8.547 1.846 1 92.19 109 THR B N 1
ATOM 1982 C CA . THR B 1 109 ? -21.5 8.414 2.045 1 92.19 109 THR B CA 1
ATOM 1983 C C . THR B 1 109 ? -22.266 9.492 1.277 1 92.19 109 THR B C 1
ATOM 1985 O O . THR B 1 109 ? -22.172 10.68 1.609 1 92.19 109 THR B O 1
ATOM 1988 N N . ASN B 1 110 ? -23 9.156 0.249 1 89.56 110 ASN B N 1
ATOM 1989 C CA . ASN B 1 110 ? -23.859 10.07 -0.494 1 89.56 110 ASN B CA 1
ATOM 1990 C C . ASN B 1 110 ? -23.094 11.32 -0.937 1 89.56 110 ASN B C 1
ATOM 1992 O O . ASN B 1 110 ? -23.562 12.438 -0.729 1 89.56 110 ASN B O 1
ATOM 1996 N N . GLY B 1 111 ? -21.984 11.078 -1.395 1 90.69 111 GLY B N 1
ATOM 1997 C CA . GLY B 1 111 ? -21.234 12.188 -1.978 1 90.69 111 GLY B CA 1
ATOM 1998 C C . GLY B 1 111 ? -20.312 12.875 -0.986 1 90.69 111 GLY B C 1
ATOM 1999 O O . GLY B 1 111 ? -19.609 13.828 -1.341 1 90.69 111 GLY B O 1
ATOM 2000 N N . VAL B 1 112 ? -20.375 12.43 0.248 1 91.06 112 VAL B N 1
ATOM 2001 C CA . VAL B 1 112 ? -19.578 13.094 1.282 1 91.06 112 VAL B CA 1
ATOM 2002 C C . VAL B 1 112 ? -18.438 12.172 1.724 1 91.06 112 VAL B C 1
ATOM 2004 O O . VAL B 1 112 ? -18.641 10.977 1.924 1 91.06 112 VAL B O 1
ATOM 2007 N N . TYR B 1 113 ? -17.25 12.719 1.898 1 90.62 113 TYR B N 1
ATOM 2008 C CA . TYR B 1 113 ? -16.078 12.008 2.404 1 90.62 113 TYR B CA 1
ATOM 2009 C C . TYR B 1 113 ? -15.82 12.344 3.869 1 90.62 113 TYR B C 1
ATOM 2011 O O . TYR B 1 113 ? -15.695 13.516 4.227 1 90.62 113 TYR B O 1
ATOM 2019 N N . ASP B 1 114 ? -15.766 11.336 4.711 1 86.44 114 ASP B N 1
ATOM 2020 C CA . ASP B 1 114 ? -15.422 11.516 6.121 1 86.44 114 ASP B CA 1
ATOM 2021 C C . ASP B 1 114 ? -14.148 10.75 6.477 1 86.44 114 ASP B C 1
ATOM 2023 O O . ASP B 1 114 ? -14.062 9.539 6.266 1 86.44 114 ASP B O 1
ATOM 2027 N N . PRO B 1 115 ? -13.211 11.422 7.055 1 81.38 115 PRO B N 1
ATOM 2028 C CA . PRO B 1 115 ? -11.961 10.742 7.414 1 81.38 115 PRO B CA 1
ATOM 2029 C C . PRO B 1 115 ? -12.141 9.75 8.562 1 81.38 115 PRO B C 1
ATOM 2031 O O . PRO B 1 115 ? -13.016 9.938 9.414 1 81.38 115 PRO B O 1
ATOM 2034 N N . PHE B 1 116 ? -11.273 8.711 8.641 1 79.62 116 PHE B N 1
ATOM 2035 C CA . PHE B 1 116 ? -11.328 7.637 9.625 1 79.62 116 PHE B CA 1
ATOM 2036 C C . PHE B 1 116 ? -11.016 8.164 11.016 1 79.62 116 PHE B C 1
ATOM 2038 O O . PHE B 1 116 ? -11.531 7.645 12.016 1 79.62 116 PHE B O 1
ATOM 2045 N N . TYR B 1 117 ? -10.164 9.055 11.086 1 68.06 117 TYR B N 1
ATOM 2046 C CA . TYR B 1 117 ? -9.719 9.484 12.406 1 68.06 117 TYR B CA 1
ATOM 2047 C C . TYR B 1 117 ? -10.891 9.984 13.242 1 68.06 117 TYR B C 1
ATOM 2049 O O . TYR B 1 117 ? -10.797 10.062 14.469 1 68.06 117 TYR B O 1
ATOM 2057 N N . GLU B 1 118 ? -11.938 10.25 12.656 1 65.5 118 GLU B N 1
ATOM 2058 C CA . GLU B 1 118 ? -13.109 10.742 13.375 1 65.5 118 GLU B CA 1
ATOM 2059 C C . GLU B 1 118 ? -14.031 9.586 13.781 1 65.5 118 GLU B C 1
ATOM 2061 O O . GLU B 1 118 ? -15.016 9.797 14.492 1 65.5 118 GLU B O 1
ATOM 2066 N N . LEU B 1 119 ? -13.539 8.414 13.414 1 68.19 119 LEU B N 1
ATOM 2067 C CA . LEU B 1 119 ? -14.508 7.332 13.57 1 68.19 119 LEU B CA 1
ATOM 2068 C C . LEU B 1 119 ? -14.234 6.543 14.852 1 68.19 119 LEU B C 1
ATOM 2070 O O . LEU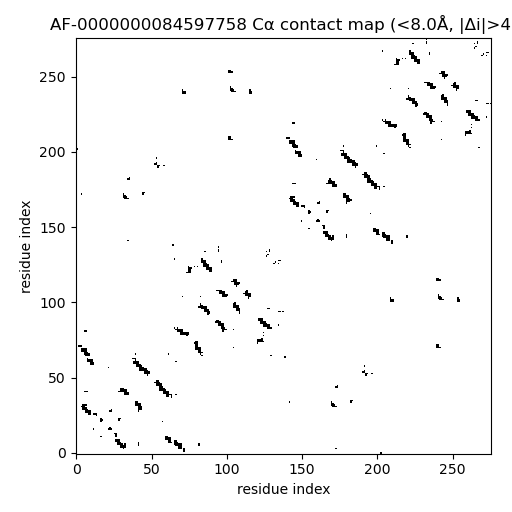 B 1 119 ? -13.078 6.289 15.188 1 68.19 119 LEU B O 1
ATOM 2074 N N . ASP B 1 120 ? -15.023 6.641 15.898 1 63.5 120 ASP B N 1
ATOM 2075 C CA . ASP B 1 120 ? -14.953 6.164 17.266 1 63.5 120 ASP B CA 1
ATOM 2076 C C . ASP B 1 120 ? -15.102 4.645 17.344 1 63.5 120 ASP B C 1
ATOM 2078 O O . ASP B 1 120 ? -15.797 4.121 18.219 1 63.5 120 ASP B O 1
ATOM 2082 N N . GLY B 1 121 ? -14.367 3.984 16.469 1 67.62 121 GLY B N 1
ATOM 2083 C CA . GLY B 1 121 ? -14.25 2.551 16.688 1 67.62 121 GLY B CA 1
ATOM 2084 C C . GLY B 1 121 ? -15.57 1.817 16.562 1 67.62 121 GLY B C 1
ATOM 2085 O O . GLY B 1 121 ? -15.664 0.636 16.891 1 67.62 121 GLY B O 1
ATOM 2086 N N . ARG B 1 122 ? -16.688 2.408 16.172 1 76.81 122 ARG B N 1
ATOM 2087 C CA . ARG B 1 122 ? -17.984 1.755 16.203 1 76.81 122 ARG B CA 1
ATOM 2088 C C . ARG B 1 122 ? -18.391 1.252 14.812 1 76.81 122 ARG B C 1
ATOM 2090 O O . ARG B 1 122 ? -19.5 0.779 14.617 1 76.81 122 ARG B O 1
ATOM 2097 N N . LEU B 1 123 ? -17.438 1.238 13.938 1 88.5 123 LEU B N 1
ATOM 2098 C CA . LEU B 1 123 ? -17.781 0.8 12.586 1 88.5 123 LEU B CA 1
ATOM 2099 C C . LEU B 1 123 ? -17.922 -0.718 12.531 1 88.5 123 LEU B C 1
ATOM 2101 O O . LEU B 1 123 ? -17.234 -1.436 13.258 1 88.5 123 LEU B O 1
ATOM 2105 N N . LYS B 1 124 ? -18.844 -1.146 11.805 1 92.62 124 LYS B N 1
ATOM 2106 C CA . LYS B 1 124 ? -19 -2.564 11.5 1 92.62 124 LYS B CA 1
ATOM 2107 C C . LYS B 1 124 ? -18.938 -2.812 9.992 1 92.62 124 LYS B C 1
ATOM 2109 O O . LYS B 1 124 ? -19.656 -2.178 9.219 1 92.62 124 LYS B O 1
ATOM 2114 N N . VAL B 1 125 ? -18.094 -3.699 9.617 1 94.75 125 VAL B N 1
ATOM 2115 C CA . VAL B 1 125 ? -18.031 -4.105 8.219 1 94.75 125 VAL B CA 1
ATOM 2116 C C . VAL B 1 125 ? -19.219 -5.02 7.906 1 94.75 125 VAL B C 1
ATOM 2118 O O . VAL B 1 125 ? -19.406 -6.047 8.562 1 94.75 125 VAL B O 1
ATOM 2121 N N . VAL B 1 126 ? -19.969 -4.68 6.906 1 94.38 126 VAL B N 1
ATOM 2122 C CA . VAL B 1 126 ? -21.156 -5.469 6.613 1 94.38 126 VAL B CA 1
ATOM 2123 C C . VAL B 1 126 ? -21.031 -6.094 5.223 1 94.38 126 VAL B C 1
ATOM 2125 O O . VAL B 1 126 ? -21.906 -6.852 4.797 1 94.38 126 VAL B O 1
ATOM 2128 N N . GLY B 1 127 ? -20.062 -5.844 4.453 1 95.69 127 GLY B N 1
ATOM 2129 C CA . GLY B 1 127 ? -19.812 -6.348 3.109 1 95.69 127 GLY B CA 1
ATOM 2130 C C . GLY B 1 127 ? -18.781 -5.547 2.35 1 95.69 127 GLY B C 1
ATOM 2131 O O . GLY B 1 127 ? -18 -4.801 2.951 1 95.69 127 GLY B O 1
ATOM 2132 N N . ASN B 1 128 ? -18.656 -5.754 1.103 1 97.31 128 ASN B N 1
ATOM 2133 C CA . ASN B 1 128 ? -17.812 -4.941 0.224 1 97.31 128 ASN B CA 1
ATOM 2134 C C . ASN B 1 128 ? -18.5 -4.688 -1.118 1 97.31 128 ASN B C 1
ATOM 2136 O O . ASN B 1 128 ? -19.5 -5.328 -1.443 1 97.31 128 ASN B O 1
ATOM 2140 N N . ILE B 1 129 ? -18.031 -3.809 -1.878 1 97.44 129 ILE B N 1
ATOM 2141 C CA . ILE B 1 129 ? -18.703 -3.273 -3.055 1 97.44 129 ILE B CA 1
ATOM 2142 C C . ILE B 1 129 ? -18.672 -4.309 -4.176 1 97.44 129 ILE B C 1
ATOM 2144 O O . ILE B 1 129 ? -19.406 -4.184 -5.16 1 97.44 129 ILE B O 1
ATOM 2148 N N . HIS B 1 130 ? -17.906 -5.324 -4.062 1 96.81 130 HIS B N 1
ATOM 2149 C CA . HIS B 1 130 ? -17.766 -6.32 -5.117 1 96.81 130 HIS B CA 1
ATOM 2150 C C . HIS B 1 130 ? -18.656 -7.531 -4.852 1 96.81 130 HIS B C 1
ATOM 2152 O O . HIS B 1 130 ? -19.328 -8.023 -5.758 1 96.81 130 HIS B O 1
ATOM 2158 N N . GLN B 1 131 ? -18.656 -7.961 -3.627 1 95.06 131 GLN B N 1
ATOM 2159 C CA . GLN B 1 131 ? -19.391 -9.172 -3.27 1 95.06 131 GLN B CA 1
ATOM 2160 C C . GLN B 1 131 ? -20.828 -8.844 -2.877 1 95.06 131 GLN B C 1
ATOM 2162 O O . GLN B 1 131 ? -21.719 -9.695 -2.98 1 95.06 131 GLN B O 1
ATOM 2167 N N . HIS B 1 132 ? -21.078 -7.602 -2.434 1 95.5 132 HIS B N 1
ATOM 2168 C CA . HIS B 1 132 ? -22.391 -7.227 -1.916 1 95.5 132 HIS B CA 1
ATOM 2169 C C . HIS B 1 132 ? -22.875 -5.922 -2.541 1 95.5 132 HIS B C 1
ATOM 2171 O O . HIS B 1 132 ? -23.266 -4.992 -1.826 1 95.5 132 HIS B O 1
ATOM 2177 N N . PRO B 1 133 ? -22.906 -5.801 -3.832 1 94 133 PRO B N 1
ATOM 2178 C CA . PRO B 1 133 ? -23.344 -4.562 -4.48 1 94 133 PRO B CA 1
ATOM 2179 C C . PRO B 1 133 ? -24.75 -4.152 -4.09 1 94 133 PRO B C 1
ATOM 2181 O O . PRO B 1 133 ? -25.109 -2.969 -4.168 1 94 133 PRO B O 1
ATOM 2184 N N . GLU B 1 134 ? -25.516 -5.086 -3.676 1 92.94 134 GLU B N 1
ATOM 2185 C CA . GLU B 1 134 ? -26.906 -4.805 -3.287 1 92.94 134 GLU B CA 1
ATOM 2186 C C . GLU B 1 134 ? -26.953 -3.893 -2.066 1 92.94 134 GLU B C 1
ATOM 2188 O O . GLU B 1 134 ? -27.984 -3.25 -1.811 1 92.94 134 GLU B O 1
ATOM 2193 N N . LEU B 1 135 ? -25.891 -3.787 -1.343 1 92 135 LEU B N 1
ATOM 2194 C CA . LEU B 1 135 ? -25.844 -2.973 -0.132 1 92 135 LEU B CA 1
ATOM 2195 C C . LEU B 1 135 ? -25.625 -1.504 -0.472 1 92 135 LEU B C 1
ATOM 2197 O O . LEU B 1 135 ? -25.75 -0.635 0.393 1 92 135 LEU B O 1
ATOM 2201 N N . LEU B 1 136 ? -25.203 -1.16 -1.698 1 87.88 136 LEU B N 1
ATOM 2202 C CA . LEU B 1 136 ? -24.922 0.21 -2.115 1 87.88 136 LEU B CA 1
ATOM 2203 C C . LEU B 1 136 ? -26.219 0.971 -2.373 1 87.88 136 LEU B C 1
ATOM 2205 O O . LEU B 1 136 ? -26.234 2.205 -2.355 1 87.88 136 LEU B O 1
ATOM 2209 N N . ASN B 1 137 ? -27.219 0.285 -2.793 1 76.5 137 ASN B N 1
ATOM 2210 C CA . ASN B 1 137 ? -28.5 0.902 -3.137 1 76.5 137 ASN B CA 1
ATOM 2211 C C . ASN B 1 137 ? -29.312 1.224 -1.891 1 76.5 137 ASN B C 1
ATOM 2213 O O . ASN B 1 137 ? -29.516 0.362 -1.031 1 76.5 137 ASN B O 1
ATOM 2217 N N . ASN B 1 138 ? -28.922 2.238 -1.021 1 56.72 138 ASN B N 1
ATOM 2218 C CA . ASN B 1 138 ? -30.031 2.596 -0.147 1 56.72 138 ASN B CA 1
ATOM 2219 C C . ASN B 1 138 ? -31.219 3.109 -0.944 1 56.72 138 ASN B C 1
ATOM 2221 O O . ASN B 1 138 ? -31.062 3.713 -2.006 1 56.72 138 ASN B O 1
#

Organism: NCBI:txid1246626

Foldseek 3Di:
DADKKKKFAFPDDPVVCVVVVHDADNRMDMADWDDDVQWIKHFADFPDDDPVDTHTPDMGIGHPVGMWIFQSDAALVRHTDIQQFWKDFPPDDDIWGWHDDDHHTFTHDPNDTHGCVPPPRRIDTDGGCVPCVVNVPD/DADKKKKFAFPDDPVVCVVVPHDADNRMDMADWDDDVQWIKHFADFPDDDPVDTHTPDMGTGHPVGMWIFQSDAALVRHTDIQQFWKDFPPDDDIWGWHDDDHHTFTHDPNDTHGCVPPPRRIDGDGGCVPCVVNVPD